Protein AF-A0A6B0WR66-F1 (afdb_monomer_lite)

Sequence (239 aa):
MNQKTPGEDLITCVQLTPYRDAKTDSLYIQSNTIIPVPGAEDLIIQIRTTEKEDGVSSSGVTRRSTARNYRNDDVTSFLKKVRDLALNGLPDEIKPERKSRWANRLSENLRYYHLWNSEQPWGNWSLFYEVEMKVADPSKGTASCSYAHVAIRYSFDRQGKIGGLSVDESNSLKSFLDNLDIHEDQKPYHRDTWGRVMVDFDGSILDDDFAKSLADTLRCFIEVATPAIIDFLDERNEV

pLDDT: mean 73.61, std 21.69, range [27.36, 98.19]

Structure (mmCIF, N/CA/C/O backbone):
data_AF-A0A6B0WR66-F1
#
_entry.id   AF-A0A6B0WR66-F1
#
loop_
_atom_site.group_PDB
_atom_site.id
_at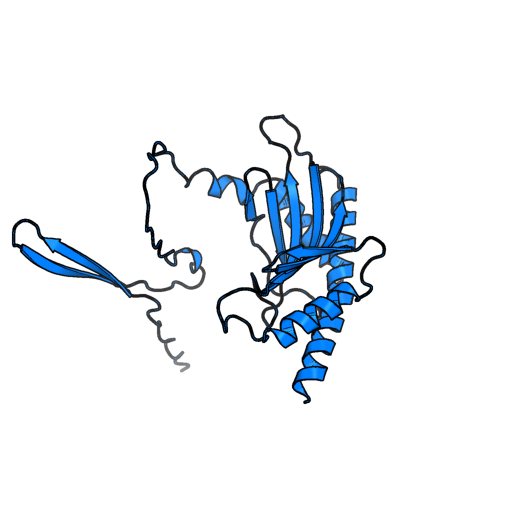om_site.type_symbol
_atom_site.label_atom_id
_atom_site.label_alt_id
_atom_site.label_comp_id
_atom_site.label_asym_id
_atom_site.label_entity_id
_atom_site.label_seq_id
_atom_site.pdbx_PDB_ins_code
_atom_site.Cartn_x
_atom_site.Cartn_y
_atom_site.Cartn_z
_atom_site.occupancy
_atom_site.B_iso_or_equiv
_atom_site.auth_seq_id
_atom_site.auth_comp_id
_atom_site.auth_asym_id
_atom_site.auth_atom_id
_atom_site.pdbx_PDB_model_num
ATOM 1 N N . MET A 1 1 ? -41.003 22.186 -13.677 1.00 31.77 1 MET A N 1
ATOM 2 C CA . MET A 1 1 ? -40.272 23.096 -12.773 1.00 31.77 1 MET A CA 1
ATOM 3 C C . MET A 1 1 ? -39.471 22.235 -11.812 1.00 31.77 1 MET A C 1
ATOM 5 O O . MET A 1 1 ? -40.067 21.689 -10.904 1.00 31.77 1 MET A O 1
ATOM 9 N N . ASN A 1 2 ? -38.169 22.065 -12.041 1.00 34.84 2 ASN A N 1
ATOM 10 C CA . ASN A 1 2 ? -37.254 21.507 -11.041 1.00 34.84 2 ASN A CA 1
ATOM 11 C C . ASN A 1 2 ? -36.222 22.593 -10.758 1.00 34.84 2 ASN A C 1
ATOM 13 O O . ASN A 1 2 ? -35.236 22.726 -11.481 1.00 34.84 2 ASN A O 1
ATOM 17 N N . GLN A 1 3 ? -36.509 23.429 -9.760 1.00 34.12 3 GLN A N 1
ATOM 18 C CA . GLN A 1 3 ? -35.496 24.297 -9.179 1.00 34.12 3 GLN A CA 1
ATOM 19 C C . GLN A 1 3 ? -34.498 23.380 -8.471 1.00 34.12 3 GLN A C 1
ATOM 21 O O . GLN A 1 3 ? -34.805 22.805 -7.432 1.00 34.12 3 GLN A O 1
ATOM 26 N N . LYS A 1 4 ? -33.322 23.189 -9.077 1.00 37.88 4 LYS A N 1
ATOM 27 C CA . LYS A 1 4 ? -32.154 22.708 -8.344 1.00 37.88 4 LYS A CA 1
ATOM 28 C C . LYS A 1 4 ? -31.826 23.786 -7.320 1.00 37.88 4 LYS A C 1
ATOM 30 O O . LYS A 1 4 ? -31.524 24.913 -7.710 1.00 37.88 4 LYS A O 1
ATOM 35 N N . THR A 1 5 ? -31.935 23.452 -6.043 1.00 38.72 5 THR A N 1
ATOM 36 C CA . THR A 1 5 ? -31.416 24.272 -4.951 1.00 38.72 5 THR A CA 1
ATOM 37 C C . THR A 1 5 ? -29.956 24.605 -5.277 1.00 38.72 5 THR A C 1
ATOM 39 O O . THR A 1 5 ? -29.203 23.676 -5.588 1.00 38.72 5 THR A O 1
ATOM 42 N N . PRO A 1 6 ? -29.544 25.885 -5.299 1.00 42.22 6 PRO A N 1
ATOM 43 C CA . PRO A 1 6 ? -28.140 26.227 -5.466 1.00 42.22 6 PRO A CA 1
ATOM 44 C C . PRO A 1 6 ? -27.401 25.621 -4.275 1.00 42.22 6 PRO A C 1
ATOM 46 O O . PRO A 1 6 ? -27.771 25.895 -3.134 1.00 42.22 6 PRO A O 1
ATOM 49 N N . GLY A 1 7 ? -26.427 24.748 -4.533 1.00 46.38 7 GLY A N 1
ATOM 50 C CA . GLY A 1 7 ? -25.518 24.309 -3.483 1.00 46.38 7 GLY A CA 1
ATOM 51 C C . GLY A 1 7 ? -24.862 25.553 -2.901 1.00 46.38 7 GLY A C 1
ATOM 52 O O . GLY A 1 7 ? -24.374 26.392 -3.654 1.00 46.38 7 GLY A O 1
ATOM 53 N N . GLU A 1 8 ? -24.939 25.720 -1.587 1.00 45.66 8 GLU A N 1
ATOM 54 C CA . GLU A 1 8 ? -24.224 26.786 -0.899 1.00 45.66 8 GLU A CA 1
ATOM 55 C C . GLU A 1 8 ? -22.729 26.606 -1.189 1.00 45.66 8 GLU A C 1
ATOM 57 O O . GLU A 1 8 ? -22.117 25.632 -0.748 1.00 45.66 8 GLU A O 1
ATOM 62 N N . ASP A 1 9 ? -22.145 27.515 -1.975 1.00 48.75 9 ASP A N 1
ATOM 63 C CA . ASP A 1 9 ? -20.702 27.578 -2.195 1.00 48.75 9 ASP A CA 1
ATOM 64 C C . ASP A 1 9 ? -20.039 27.973 -0.865 1.00 48.75 9 ASP A C 1
ATOM 66 O O . ASP A 1 9 ? -19.849 29.149 -0.546 1.00 48.75 9 ASP A O 1
ATOM 70 N N . LEU A 1 10 ? -19.740 26.969 -0.041 1.00 48.59 10 LEU A N 1
ATOM 71 C CA . LEU A 1 10 ? -19.075 27.133 1.246 1.00 48.59 10 LEU A CA 1
ATOM 72 C C . LEU A 1 10 ? -17.655 27.671 1.023 1.00 48.59 10 LEU A C 1
ATOM 74 O O . LEU A 1 10 ? -16.746 26.962 0.579 1.00 48.59 10 LEU A O 1
ATOM 78 N N . ILE A 1 11 ? -17.448 28.942 1.375 1.00 51.47 11 ILE A N 1
ATOM 79 C CA . ILE A 1 11 ? -16.118 29.548 1.484 1.00 51.47 11 ILE A CA 1
ATOM 80 C C . ILE A 1 11 ? -15.320 28.723 2.498 1.00 51.47 11 ILE A C 1
ATOM 82 O O . ILE A 1 11 ? -15.583 28.770 3.696 1.00 51.47 11 ILE A O 1
ATOM 86 N N . THR A 1 12 ? -14.344 27.951 2.019 1.00 55.97 12 THR A N 1
ATOM 87 C CA . THR A 1 12 ? -13.621 26.992 2.871 1.00 55.97 12 THR A CA 1
ATOM 88 C C . THR A 1 12 ? -12.393 27.619 3.541 1.00 55.97 12 THR A C 1
ATOM 90 O O . THR A 1 12 ? -11.913 27.112 4.551 1.00 55.97 12 THR A O 1
ATOM 93 N N . CYS A 1 13 ? -11.867 28.741 3.028 1.00 54.41 13 CYS A N 1
ATOM 94 C CA . CYS A 1 13 ? -10.702 29.391 3.631 1.00 54.41 13 CYS A CA 1
ATOM 95 C C . CYS A 1 13 ? -10.635 30.898 3.336 1.00 54.41 13 CYS A C 1
ATOM 97 O O . CYS A 1 13 ? -10.771 31.332 2.189 1.00 54.41 13 CYS A O 1
ATOM 99 N N . VAL A 1 14 ? -10.354 31.685 4.380 1.00 58.59 14 VAL A N 1
ATOM 100 C CA . VAL A 1 14 ? -9.973 33.099 4.283 1.00 58.59 14 VAL A CA 1
ATOM 101 C C . VAL A 1 14 ? -8.545 33.229 4.801 1.00 58.59 14 VAL A C 1
ATOM 103 O O . VAL A 1 14 ? -8.285 33.011 5.984 1.00 58.59 14 VAL A O 1
ATOM 106 N N . GLN A 1 15 ? -7.609 33.591 3.925 1.00 60.69 15 GLN A N 1
ATOM 107 C CA . GLN A 1 15 ? -6.252 33.923 4.348 1.00 60.69 15 GLN A CA 1
ATOM 108 C C . GLN A 1 15 ? -6.222 35.394 4.766 1.00 60.69 15 GLN A C 1
ATOM 110 O O . GLN A 1 15 ? -6.408 36.285 3.935 1.00 60.69 15 GLN A O 1
ATOM 115 N N . LEU A 1 16 ? -5.959 35.642 6.049 1.00 69.69 16 LEU A N 1
ATOM 116 C CA . LEU A 1 16 ? -5.743 36.982 6.588 1.00 69.69 16 LEU A CA 1
ATOM 117 C C . LEU A 1 16 ? -4.245 37.227 6.719 1.00 69.69 16 LEU A C 1
ATOM 119 O O . LEU A 1 16 ? -3.553 36.508 7.435 1.00 69.69 16 LEU A O 1
ATOM 123 N N . THR A 1 17 ? -3.739 38.232 6.012 1.00 69.25 17 THR A N 1
ATOM 124 C CA . THR A 1 17 ? -2.330 38.626 6.098 1.00 69.25 17 THR A CA 1
ATOM 125 C C . THR A 1 17 ? -2.251 40.027 6.693 1.00 69.25 17 THR A C 1
ATOM 127 O O . THR A 1 17 ? -2.622 40.990 6.012 1.00 69.25 17 THR A O 1
ATOM 130 N N . PRO A 1 18 ? -1.817 40.166 7.958 1.00 71.38 18 PRO A N 1
ATOM 131 C CA . PRO A 1 18 ? -1.563 41.477 8.521 1.00 71.38 18 PRO A CA 1
ATOM 132 C C . PRO A 1 18 ? -0.303 42.054 7.878 1.00 71.38 18 PRO A C 1
ATOM 134 O O . PRO A 1 18 ? 0.713 41.368 7.748 1.00 71.38 18 PRO A O 1
ATOM 137 N N . TYR A 1 19 ? -0.350 43.323 7.497 1.00 74.44 19 TYR A N 1
ATOM 138 C CA . TYR A 1 19 ? 0.847 44.052 7.105 1.00 74.44 19 TYR A CA 1
ATOM 139 C C . TYR A 1 19 ? 0.795 45.477 7.645 1.00 74.44 19 TYR A C 1
ATOM 141 O O . TYR A 1 19 ? -0.266 46.091 7.763 1.00 74.44 19 TYR A O 1
ATOM 149 N N . ARG A 1 20 ? 1.966 45.996 8.009 1.00 79.25 20 ARG A N 1
ATOM 150 C CA . ARG A 1 20 ? 2.135 47.370 8.478 1.00 79.25 20 ARG A CA 1
ATOM 151 C C . ARG A 1 20 ? 2.684 48.198 7.330 1.00 79.25 20 ARG A C 1
ATOM 153 O O . ARG A 1 20 ? 3.720 47.848 6.767 1.00 79.25 20 ARG A O 1
ATOM 160 N N . ASP A 1 21 ? 1.999 49.279 6.982 1.00 81.12 21 ASP A N 1
ATOM 161 C CA . ASP A 1 21 ? 2.536 50.235 6.021 1.00 81.12 21 ASP A CA 1
ATOM 162 C C . ASP A 1 21 ? 3.616 51.071 6.712 1.00 81.12 21 ASP A C 1
ATOM 164 O O . ASP A 1 21 ? 3.335 51.878 7.598 1.00 81.12 21 ASP A O 1
ATOM 168 N N . ALA A 1 22 ? 4.868 50.870 6.302 1.00 74.00 22 ALA A N 1
ATOM 169 C CA . ALA A 1 22 ? 6.019 51.552 6.880 1.00 74.00 22 ALA A CA 1
ATOM 170 C C . ALA A 1 22 ? 6.013 53.077 6.652 1.00 74.00 22 ALA A C 1
ATOM 172 O O . ALA A 1 22 ? 6.754 53.784 7.329 1.00 74.00 22 ALA A O 1
ATOM 173 N N . LYS A 1 23 ? 5.213 53.602 5.710 1.00 79.00 23 LYS A N 1
ATOM 174 C CA . LYS A 1 23 ? 5.133 55.046 5.430 1.00 79.00 23 LYS A CA 1
ATOM 175 C C . LYS A 1 23 ? 4.068 55.757 6.255 1.00 79.00 23 LYS A C 1
ATOM 177 O O . LYS A 1 23 ? 4.258 56.922 6.591 1.00 79.00 23 LYS A O 1
ATOM 182 N N . THR A 1 24 ? 2.957 55.088 6.557 1.00 85.06 24 THR A N 1
ATOM 183 C CA . THR A 1 24 ? 1.825 55.687 7.292 1.00 85.06 24 THR A CA 1
ATOM 184 C C . THR A 1 24 ? 1.687 55.162 8.719 1.00 85.06 24 THR A C 1
ATOM 186 O O . THR A 1 24 ? 0.766 55.550 9.433 1.00 85.06 24 THR A O 1
ATOM 189 N N . ASP A 1 25 ? 2.563 54.240 9.115 1.00 79.56 25 ASP A N 1
ATOM 190 C CA . ASP A 1 25 ? 2.560 53.507 10.381 1.00 79.56 25 ASP A CA 1
ATOM 191 C C . ASP A 1 25 ? 1.244 52.788 10.725 1.00 79.56 25 ASP A C 1
ATOM 193 O O . ASP A 1 25 ? 0.984 52.412 11.867 1.00 79.56 25 ASP A O 1
ATOM 197 N N . SER A 1 26 ? 0.398 52.578 9.721 1.00 77.25 26 SER A N 1
ATOM 198 C CA . SER A 1 26 ? -0.934 52.006 9.886 1.00 77.25 26 SER A CA 1
ATOM 199 C C . SER A 1 26 ? -0.893 50.490 9.707 1.00 77.25 26 SER A C 1
ATOM 201 O O . SER A 1 26 ? -0.135 49.967 8.885 1.00 77.25 26 SER A O 1
ATOM 203 N N . LEU A 1 27 ? -1.720 49.777 10.473 1.00 69.69 27 LEU A N 1
ATOM 204 C CA . LEU A 1 27 ? -1.870 48.331 10.354 1.00 69.69 27 LEU A CA 1
ATOM 205 C C . LEU A 1 27 ? -3.062 48.011 9.451 1.00 69.69 27 LEU A C 1
ATOM 207 O O . LEU A 1 27 ? -4.176 48.466 9.709 1.00 69.69 27 LEU A O 1
ATOM 211 N N . TYR A 1 28 ? -2.833 47.202 8.425 1.00 73.88 28 TYR A N 1
ATOM 212 C CA . TYR A 1 28 ? -3.869 46.736 7.515 1.00 73.88 28 TYR A CA 1
ATOM 213 C C . TYR A 1 28 ? -3.988 45.217 7.585 1.00 73.88 28 TYR A C 1
ATOM 215 O O . TYR A 1 28 ? -3.025 44.504 7.876 1.00 73.88 28 TYR A O 1
ATOM 223 N N . ILE A 1 29 ? -5.182 44.719 7.278 1.00 67.94 29 ILE A N 1
ATOM 224 C CA . ILE A 1 29 ? -5.430 43.296 7.069 1.00 67.94 29 ILE A CA 1
ATOM 225 C C . ILE A 1 29 ? -5.857 43.133 5.619 1.00 67.94 29 ILE A C 1
ATOM 227 O O . ILE A 1 29 ? -6.924 43.600 5.223 1.00 67.94 29 ILE A O 1
ATOM 231 N N . GLN A 1 30 ? -5.029 42.454 4.830 1.00 68.75 30 GLN A N 1
ATOM 232 C CA . GLN A 1 30 ? -5.460 41.970 3.528 1.00 68.75 30 GLN A CA 1
ATOM 233 C C . GLN A 1 30 ? -6.186 40.638 3.724 1.00 68.75 30 GLN A C 1
ATOM 235 O O . GLN A 1 30 ? -5.636 39.715 4.332 1.00 68.75 30 GLN A O 1
ATOM 240 N N . SER A 1 31 ? -7.406 40.536 3.198 1.00 64.38 31 SER A N 1
ATOM 241 C CA . SER A 1 31 ? -8.151 39.279 3.136 1.00 64.38 31 SER A CA 1
ATOM 242 C C . SER A 1 31 ? -8.153 38.746 1.707 1.00 64.38 31 SER A C 1
ATOM 244 O O . SER A 1 31 ? -8.496 39.459 0.766 1.00 64.38 31 SER A O 1
ATOM 246 N N . ASN A 1 32 ? -7.757 37.485 1.543 1.00 61.69 32 ASN A N 1
ATOM 247 C CA . ASN A 1 32 ? -7.917 36.751 0.292 1.00 61.69 32 ASN A CA 1
ATOM 248 C C . ASN A 1 32 ? -8.949 35.641 0.519 1.00 61.69 32 ASN A C 1
ATOM 250 O O . ASN A 1 32 ? -8.794 34.826 1.431 1.00 61.69 32 ASN A O 1
ATOM 254 N N . THR A 1 33 ? -9.995 35.615 -0.309 1.00 59.59 33 THR A N 1
ATOM 255 C CA . THR A 1 33 ? -11.059 34.601 -0.249 1.00 59.59 33 THR A CA 1
ATOM 256 C C . THR A 1 33 ? -10.769 33.501 -1.260 1.00 59.59 33 THR A C 1
ATOM 258 O O . THR A 1 33 ? -10.508 33.796 -2.426 1.00 59.59 33 THR A O 1
ATOM 261 N N . ILE A 1 34 ? -10.817 32.240 -0.826 1.00 58.25 34 ILE A N 1
ATOM 262 C CA . ILE A 1 34 ? -10.571 31.085 -1.695 1.00 58.25 34 ILE A CA 1
ATOM 263 C C . ILE A 1 34 ? -11.878 30.341 -1.891 1.00 58.25 34 ILE A C 1
ATOM 265 O O . ILE A 1 34 ? -12.468 29.832 -0.938 1.00 58.25 34 ILE A O 1
ATOM 269 N N . ILE A 1 35 ? -12.305 30.278 -3.147 1.00 56.91 35 ILE A N 1
ATOM 270 C CA . ILE A 1 35 ? -13.503 29.558 -3.558 1.00 56.91 35 ILE A CA 1
ATOM 271 C C . ILE A 1 35 ? -13.052 28.187 -4.071 1.00 56.91 35 ILE A C 1
ATOM 273 O O . ILE A 1 35 ? -12.283 28.139 -5.039 1.00 56.91 35 ILE A O 1
ATOM 277 N N . PRO A 1 36 ? -13.463 27.077 -3.435 1.00 52.16 36 PRO A N 1
ATOM 278 C CA . PRO A 1 36 ? -13.141 25.752 -3.941 1.00 52.16 36 PRO A CA 1
ATOM 279 C C . PRO A 1 36 ? -13.879 25.522 -5.265 1.00 52.16 36 PRO A C 1
ATOM 281 O O . PRO A 1 36 ? -15.094 25.666 -5.345 1.00 52.16 36 PRO A O 1
ATOM 284 N N . VAL A 1 37 ? -13.146 25.159 -6.318 1.00 53.50 37 VAL A N 1
ATOM 285 C CA . VAL A 1 37 ? -13.741 24.696 -7.579 1.00 53.50 37 VAL A CA 1
ATOM 286 C C . VAL A 1 37 ? -13.738 23.165 -7.547 1.00 53.50 37 VAL A C 1
ATOM 288 O O . VAL A 1 37 ? -12.658 22.592 -7.365 1.00 53.50 37 VAL A O 1
ATOM 291 N N . PRO A 1 38 ? -14.889 22.485 -7.719 1.00 47.53 38 PRO A N 1
ATOM 292 C CA . PRO A 1 38 ? -14.947 21.024 -7.737 1.00 47.53 38 PRO A CA 1
ATOM 293 C C . PRO A 1 38 ? -13.943 20.440 -8.744 1.00 47.53 38 PRO A C 1
ATOM 295 O O . PRO A 1 38 ? -13.948 20.811 -9.919 1.00 47.53 38 PRO A O 1
ATOM 298 N N . GLY A 1 39 ? -13.044 19.562 -8.283 1.00 47.34 39 GLY A N 1
ATOM 299 C CA . GLY A 1 39 ? -11.950 19.009 -9.097 1.00 47.34 39 GLY A CA 1
ATOM 300 C C . GLY A 1 39 ? -10.632 19.807 -9.100 1.00 47.34 39 GLY A C 1
ATOM 301 O O . GLY A 1 39 ? -9.690 19.401 -9.783 1.00 47.34 39 GLY A O 1
ATOM 302 N N . ALA A 1 40 ? -10.529 20.903 -8.335 1.00 49.75 40 ALA A N 1
ATOM 303 C CA . ALA A 1 40 ? -9.315 21.718 -8.157 1.00 49.75 40 ALA A CA 1
ATOM 304 C C . ALA A 1 40 ? -8.856 21.831 -6.685 1.00 49.75 40 ALA A C 1
ATOM 306 O O . ALA A 1 40 ? -8.157 22.776 -6.313 1.00 49.75 40 ALA A O 1
ATOM 307 N N . GLU A 1 41 ? -9.224 20.852 -5.857 1.00 48.12 41 GLU A N 1
ATOM 308 C CA . GLU A 1 41 ? -8.914 20.759 -4.417 1.00 48.12 41 GLU A CA 1
ATOM 309 C C . GLU A 1 41 ? -7.398 20.845 -4.108 1.00 48.12 41 GLU A C 1
ATOM 311 O O . GLU A 1 41 ? -6.999 21.252 -3.020 1.00 48.12 41 GLU A O 1
ATOM 316 N N . ASP A 1 42 ? -6.542 20.576 -5.101 1.00 41.81 42 ASP A N 1
ATOM 317 C CA . ASP A 1 42 ? -5.073 20.636 -5.028 1.00 41.81 42 ASP A CA 1
ATOM 318 C C . ASP A 1 42 ? -4.471 22.063 -4.993 1.00 41.81 42 ASP A C 1
ATOM 320 O O . ASP A 1 42 ? -3.248 22.217 -4.921 1.00 41.81 42 ASP A O 1
ATOM 324 N N . LEU A 1 43 ? -5.281 23.125 -5.073 1.00 44.41 43 LEU A N 1
ATOM 325 C CA . LEU A 1 43 ? -4.810 24.512 -4.905 1.00 44.41 43 LEU A CA 1
ATOM 326 C C . LEU A 1 43 ? -4.856 24.991 -3.444 1.00 44.41 43 LEU A C 1
ATOM 328 O O . LEU A 1 43 ? -4.442 26.118 -3.158 1.00 44.41 43 LEU A O 1
ATOM 332 N N . ILE A 1 44 ? -5.344 24.155 -2.521 1.00 44.91 44 ILE A N 1
ATOM 333 C CA . ILE A 1 44 ? -5.533 24.529 -1.121 1.00 44.91 44 ILE A CA 1
ATOM 334 C C . ILE A 1 44 ? -4.175 24.612 -0.402 1.00 44.91 44 ILE A C 1
ATOM 336 O O . ILE A 1 44 ? -3.400 23.666 -0.287 1.00 44.91 44 ILE A O 1
ATOM 340 N N . ILE A 1 45 ? -3.917 25.836 0.038 1.00 40.12 45 ILE A N 1
ATOM 341 C CA . ILE A 1 45 ? -2.792 26.396 0.784 1.00 40.12 45 ILE A CA 1
ATOM 342 C C . ILE A 1 45 ? -2.142 25.430 1.789 1.00 40.12 45 ILE A C 1
ATOM 344 O O . ILE A 1 45 ? -2.735 25.057 2.796 1.00 40.12 45 ILE A O 1
ATOM 348 N N . GLN A 1 46 ? -0.846 25.157 1.598 1.00 40.19 46 GLN A N 1
ATOM 349 C CA . GLN A 1 46 ? 0.038 24.750 2.694 1.00 40.19 46 GLN A CA 1
ATOM 350 C C . GLN A 1 46 ? 0.428 25.988 3.508 1.00 40.19 46 GLN A C 1
ATOM 352 O O . GLN A 1 46 ? 1.254 26.793 3.069 1.00 40.19 46 GLN A O 1
ATOM 357 N N . ILE A 1 47 ? -0.133 26.129 4.709 1.00 35.88 47 ILE A N 1
ATOM 358 C CA . ILE A 1 47 ? 0.361 27.086 5.702 1.00 35.88 47 ILE A CA 1
ATOM 359 C C . ILE A 1 47 ? 1.725 26.568 6.177 1.00 35.88 47 ILE A C 1
ATOM 361 O O . ILE A 1 47 ? 1.812 25.614 6.943 1.00 35.88 47 ILE A O 1
ATOM 365 N N . ARG A 1 48 ? 2.816 27.163 5.683 1.00 35.62 48 ARG A N 1
ATOM 366 C CA . ARG A 1 48 ? 4.152 26.950 6.251 1.00 35.62 48 ARG A CA 1
ATOM 367 C C . ARG A 1 48 ? 4.290 27.807 7.504 1.00 35.62 48 ARG A C 1
ATOM 369 O O . ARG A 1 48 ? 4.543 29.003 7.401 1.00 35.62 48 ARG A O 1
ATOM 376 N N . THR A 1 49 ? 4.196 27.195 8.675 1.00 30.14 49 THR A N 1
ATOM 377 C CA . THR A 1 49 ? 4.783 27.746 9.900 1.00 30.14 49 THR A CA 1
ATOM 378 C C . THR A 1 49 ? 6.297 27.559 9.825 1.00 30.14 49 THR A C 1
ATOM 380 O O . THR A 1 49 ? 6.833 26.526 10.212 1.00 30.14 49 THR A O 1
ATOM 383 N N . THR A 1 50 ? 7.000 28.522 9.230 1.00 34.62 50 THR A N 1
ATOM 384 C CA . THR A 1 50 ? 8.461 28.614 9.344 1.00 34.62 50 THR A CA 1
ATOM 385 C C . THR A 1 50 ? 8.816 29.415 10.588 1.00 34.62 50 THR A C 1
ATOM 387 O O . THR A 1 50 ? 8.863 30.638 10.523 1.00 34.62 50 THR A O 1
ATOM 390 N N . GLU A 1 51 ? 9.137 28.726 11.678 1.00 32.22 51 GLU A N 1
ATOM 391 C CA . GLU A 1 51 ? 10.243 29.162 12.528 1.00 32.22 51 GLU A CA 1
ATOM 392 C C . GLU A 1 51 ? 11.513 28.574 11.898 1.00 32.22 51 GLU A C 1
ATOM 394 O O . GLU A 1 51 ? 11.694 27.359 11.824 1.00 32.22 51 GLU A O 1
ATOM 399 N N . LYS A 1 52 ? 12.325 29.443 11.292 1.00 34.25 52 LYS A N 1
ATOM 400 C CA . LYS A 1 52 ? 13.669 29.116 10.814 1.00 34.25 52 LYS A CA 1
ATOM 401 C C . LYS A 1 52 ? 14.653 29.659 11.843 1.00 34.25 52 LYS A C 1
ATOM 403 O O . LYS A 1 52 ? 14.722 30.874 11.995 1.00 34.25 52 LYS A O 1
ATOM 408 N N . GLU A 1 53 ? 15.435 28.780 12.454 1.00 31.66 53 GLU A N 1
ATOM 409 C CA . GLU A 1 53 ? 16.800 29.116 12.857 1.00 31.66 53 GLU A CA 1
ATOM 410 C C . GLU A 1 53 ? 17.765 28.825 11.698 1.00 31.66 53 GLU A C 1
ATOM 412 O O . GLU A 1 53 ? 17.460 28.087 10.755 1.00 31.66 53 GLU A O 1
ATOM 417 N N . ASP A 1 54 ? 18.889 29.526 11.739 1.00 31.78 54 ASP A N 1
ATOM 418 C CA . ASP A 1 54 ? 19.713 29.928 10.613 1.00 31.78 54 ASP A CA 1
ATOM 419 C C . ASP A 1 54 ? 20.382 28.801 9.818 1.00 31.78 54 ASP A C 1
ATOM 421 O O . ASP A 1 54 ? 20.945 27.845 10.345 1.00 31.78 54 ASP A O 1
ATOM 425 N N . GLY A 1 55 ? 20.398 28.980 8.496 1.00 27.36 55 GLY A N 1
ATOM 426 C CA . GLY A 1 55 ? 21.088 28.090 7.569 1.00 27.36 55 GLY A CA 1
ATOM 427 C C . GLY A 1 55 ? 20.892 28.516 6.117 1.00 27.36 55 GLY A C 1
ATOM 428 O O . GLY A 1 55 ? 20.001 28.027 5.428 1.00 27.36 55 GLY A O 1
ATOM 429 N N . VAL A 1 56 ? 21.693 29.498 5.697 1.00 27.70 56 VAL A N 1
ATOM 430 C CA . VAL A 1 56 ? 22.005 29.959 4.328 1.00 27.70 56 VAL A CA 1
ATOM 431 C C . VAL A 1 56 ? 21.215 29.277 3.192 1.00 27.70 56 VAL A C 1
ATOM 433 O O . VAL A 1 56 ? 21.536 28.183 2.734 1.00 27.70 56 VAL A O 1
ATOM 436 N N . SER A 1 57 ? 20.196 29.971 2.671 1.00 28.00 57 SER A N 1
ATOM 437 C CA . SER A 1 57 ? 19.494 29.582 1.441 1.00 28.00 57 SER A CA 1
ATOM 438 C C . SER A 1 57 ? 20.258 30.035 0.195 1.00 28.00 57 SER A C 1
ATOM 440 O O . SER A 1 57 ? 20.123 31.177 -0.236 1.00 28.00 57 SER A O 1
ATOM 442 N N . SER A 1 58 ? 20.972 29.111 -0.446 1.00 31.80 58 SER A N 1
ATOM 443 C CA . SER A 1 58 ? 21.307 29.180 -1.872 1.00 31.80 58 SER A CA 1
ATOM 444 C C . SER A 1 58 ? 20.541 28.087 -2.626 1.00 31.80 58 SER A C 1
ATOM 446 O O . SER A 1 58 ? 21.000 26.967 -2.809 1.00 31.80 58 SER A O 1
ATOM 448 N N . SER A 1 59 ? 19.305 28.375 -3.032 1.00 30.05 59 SER A N 1
ATOM 449 C CA . SER A 1 59 ? 18.627 27.628 -4.109 1.00 30.05 59 SER A CA 1
ATOM 450 C C . SER A 1 59 ? 17.315 28.305 -4.497 1.00 30.05 59 SER A C 1
ATOM 452 O O . SER A 1 59 ? 16.211 27.798 -4.299 1.00 30.05 59 SER A O 1
ATOM 454 N N . GLY A 1 60 ? 17.446 29.464 -5.140 1.00 30.77 60 GLY A N 1
ATOM 455 C CA . GLY A 1 60 ? 16.459 29.915 -6.113 1.00 30.77 60 GLY A CA 1
ATOM 456 C C . GLY A 1 60 ? 16.555 29.056 -7.375 1.00 30.77 60 GLY A C 1
ATOM 457 O O . GLY A 1 60 ? 17.079 29.510 -8.381 1.00 30.77 60 GLY A O 1
ATOM 458 N N . VAL A 1 61 ? 16.087 27.805 -7.313 1.00 28.23 61 VAL A N 1
ATOM 459 C CA . VAL A 1 61 ? 15.877 26.938 -8.485 1.00 28.23 61 VAL A CA 1
ATOM 460 C C . VAL A 1 61 ? 14.531 26.224 -8.316 1.00 28.23 61 VAL A C 1
ATOM 462 O O . VAL A 1 61 ? 14.384 25.258 -7.573 1.00 28.23 61 VAL A O 1
ATOM 465 N N . THR A 1 62 ? 13.504 26.793 -8.947 1.00 32.19 62 THR A N 1
ATOM 466 C CA . THR A 1 62 ? 12.411 26.086 -9.644 1.00 32.19 62 THR A CA 1
ATOM 467 C C . THR A 1 62 ? 12.022 24.670 -9.156 1.00 32.19 62 THR A C 1
ATOM 469 O O . THR A 1 62 ? 12.087 23.700 -9.903 1.00 32.19 62 THR A O 1
ATOM 472 N N . ARG A 1 63 ? 11.416 24.541 -7.963 1.00 37.06 63 ARG A N 1
ATOM 473 C CA . ARG A 1 63 ? 10.696 23.307 -7.540 1.00 37.06 63 ARG A CA 1
ATOM 474 C C . ARG A 1 63 ? 9.458 22.944 -8.393 1.00 37.06 63 ARG A C 1
ATOM 476 O O . ARG A 1 63 ? 8.860 21.896 -8.180 1.00 37.06 63 ARG A O 1
ATOM 483 N N . ARG A 1 64 ? 9.051 23.779 -9.362 1.00 33.94 64 ARG A N 1
ATOM 484 C CA . ARG A 1 64 ? 7.908 23.498 -10.260 1.00 33.94 64 ARG A CA 1
ATOM 485 C C . ARG A 1 64 ? 8.227 22.534 -11.409 1.00 33.94 64 ARG A C 1
ATOM 487 O O . ARG A 1 64 ? 7.292 21.919 -11.913 1.00 33.94 64 ARG A O 1
ATOM 494 N N . SER A 1 65 ? 9.484 22.392 -11.844 1.00 33.53 65 SER A N 1
ATOM 495 C CA . SER A 1 65 ? 9.806 21.525 -12.994 1.00 33.53 65 SER A CA 1
ATOM 496 C C . SER A 1 65 ? 9.935 20.052 -12.606 1.00 33.53 65 SER A C 1
ATOM 498 O O . SER A 1 65 ? 9.528 19.182 -13.368 1.00 33.53 65 SER A O 1
ATOM 500 N N . THR A 1 66 ? 10.411 19.754 -11.397 1.00 38.59 66 THR A N 1
ATOM 501 C CA . THR A 1 66 ? 10.617 18.369 -10.955 1.00 38.59 66 THR A CA 1
ATOM 502 C C . THR A 1 66 ? 9.297 17.663 -10.651 1.00 38.59 66 THR A C 1
ATOM 504 O O . THR A 1 66 ? 9.108 16.536 -11.087 1.00 38.59 66 THR A O 1
ATOM 507 N N . ALA A 1 67 ? 8.329 18.329 -10.012 1.00 40.91 67 ALA A N 1
ATOM 508 C CA . ALA A 1 67 ? 7.027 17.732 -9.681 1.00 40.91 67 ALA A CA 1
ATOM 509 C C . ALA A 1 67 ? 6.180 17.321 -10.907 1.00 40.91 67 ALA A C 1
ATOM 511 O O . ALA A 1 67 ? 5.324 16.445 -10.791 1.00 40.91 67 ALA A O 1
ATOM 512 N N . ARG A 1 68 ? 6.396 17.938 -12.082 1.00 45.12 68 ARG A N 1
ATOM 513 C CA . ARG A 1 68 ? 5.685 17.577 -13.324 1.00 45.12 68 ARG A CA 1
ATOM 514 C C . ARG A 1 68 ? 6.204 16.283 -13.944 1.00 45.12 68 ARG A C 1
ATOM 516 O O . ARG A 1 68 ? 5.395 15.512 -14.450 1.00 45.12 68 ARG A O 1
ATOM 523 N N . ASN A 1 69 ? 7.511 16.039 -13.872 1.00 55.81 69 ASN A N 1
ATOM 524 C CA . ASN A 1 69 ? 8.142 14.910 -14.560 1.00 55.81 69 ASN A CA 1
ATOM 525 C C . ASN A 1 69 ? 7.740 13.554 -13.961 1.00 55.81 69 ASN A C 1
ATOM 527 O O . ASN A 1 69 ? 7.643 12.575 -14.685 1.00 55.81 69 ASN A O 1
ATOM 531 N N . TYR A 1 70 ? 7.406 13.508 -12.670 1.00 60.72 70 TYR A N 1
ATOM 532 C CA . TYR A 1 70 ? 7.036 12.268 -11.978 1.00 60.72 70 TYR A CA 1
ATOM 533 C C . TYR A 1 70 ? 5.593 11.804 -12.207 1.00 60.72 70 TYR A C 1
ATOM 535 O O . TYR A 1 70 ? 5.247 10.697 -11.820 1.00 60.72 70 TYR A O 1
ATOM 543 N N . ARG A 1 71 ? 4.711 12.636 -12.780 1.00 63.69 71 ARG A N 1
ATOM 544 C CA . ARG A 1 71 ? 3.279 12.287 -12.913 1.00 63.69 71 ARG A CA 1
ATOM 545 C C . ARG A 1 71 ? 3.016 11.236 -13.993 1.00 63.69 71 ARG A C 1
ATOM 547 O O . ARG A 1 71 ? 2.023 10.516 -13.901 1.00 63.69 71 ARG A O 1
ATOM 554 N N . ASN A 1 72 ? 3.899 11.176 -14.987 1.00 68.56 72 ASN A N 1
ATOM 555 C CA . ASN A 1 72 ? 3.812 10.311 -16.162 1.00 68.56 72 ASN A CA 1
ATOM 556 C C . ASN A 1 72 ? 5.145 9.585 -16.416 1.00 68.56 72 ASN A C 1
ATOM 558 O O . ASN A 1 72 ? 5.476 9.314 -17.565 1.00 68.56 72 ASN A O 1
ATOM 562 N N . ASP A 1 73 ? 5.936 9.338 -15.368 1.00 80.25 73 ASP A N 1
ATOM 563 C CA . ASP A 1 73 ? 7.173 8.568 -15.501 1.00 80.25 73 ASP A CA 1
ATOM 564 C C . ASP A 1 73 ? 6.899 7.058 -15.546 1.00 80.25 73 ASP A C 1
ATOM 566 O O . ASP A 1 73 ? 5.805 6.583 -15.213 1.00 80.25 73 ASP A O 1
ATOM 570 N N . ASP A 1 74 ? 7.914 6.299 -15.956 1.00 85.69 74 ASP A N 1
ATOM 571 C CA . ASP A 1 74 ? 7.839 4.839 -16.062 1.00 85.69 74 ASP A CA 1
ATOM 572 C C . ASP A 1 74 ? 7.509 4.194 -14.713 1.00 85.69 74 ASP A C 1
ATOM 574 O O . ASP A 1 74 ? 6.734 3.248 -14.654 1.00 85.69 74 ASP A O 1
ATOM 578 N N . VAL A 1 75 ? 7.997 4.773 -13.611 1.00 87.19 75 VAL A N 1
ATOM 579 C CA . VAL A 1 75 ? 7.703 4.327 -12.240 1.00 87.19 75 VAL A CA 1
ATOM 580 C C . VAL A 1 75 ? 6.210 4.430 -11.926 1.00 87.19 75 VAL A C 1
ATOM 582 O O . VAL A 1 75 ? 5.598 3.484 -11.433 1.00 87.19 75 VAL A O 1
ATOM 585 N N . THR A 1 76 ? 5.593 5.576 -12.220 1.00 88.62 76 THR A N 1
ATOM 586 C CA . THR A 1 76 ? 4.154 5.762 -12.019 1.00 88.62 76 THR A CA 1
ATOM 587 C C . THR A 1 76 ? 3.344 4.840 -12.920 1.00 88.62 76 THR A C 1
ATOM 589 O O . THR A 1 76 ? 2.324 4.308 -12.484 1.00 88.62 76 THR A O 1
ATOM 592 N N . SER A 1 77 ? 3.776 4.650 -14.166 1.00 90.25 77 SER A N 1
ATOM 593 C CA . SER A 1 77 ? 3.110 3.748 -15.110 1.00 90.25 77 SER A CA 1
ATOM 594 C C . SER A 1 77 ? 3.194 2.292 -14.643 1.00 90.25 77 SER A C 1
ATOM 596 O O . SER A 1 77 ? 2.182 1.593 -14.639 1.00 90.25 77 SER A O 1
ATOM 598 N N . PHE A 1 78 ? 4.355 1.873 -14.144 1.00 92.56 78 PHE A N 1
ATOM 599 C CA . PHE A 1 78 ? 4.579 0.562 -13.545 1.00 92.56 78 PHE A CA 1
ATOM 600 C C . PHE A 1 78 ? 3.689 0.334 -12.315 1.00 92.56 78 PHE A C 1
ATOM 602 O O . PHE A 1 78 ? 2.956 -0.647 -12.263 1.00 92.56 78 PHE A O 1
ATOM 609 N N . LEU A 1 79 ? 3.651 1.268 -11.358 1.00 94.06 79 LEU A N 1
ATOM 610 C CA . LEU A 1 79 ? 2.805 1.123 -10.163 1.00 94.06 79 LEU A CA 1
ATOM 611 C C . LEU A 1 79 ? 1.304 1.133 -10.487 1.00 94.06 79 LEU A C 1
ATOM 613 O O . LEU A 1 79 ? 0.524 0.446 -9.830 1.00 94.06 79 LEU A O 1
ATOM 617 N N . LYS A 1 80 ? 0.882 1.856 -11.533 1.00 94.88 80 LYS A N 1
ATOM 618 C CA . LYS A 1 80 ? -0.493 1.763 -12.052 1.00 94.88 80 LYS A CA 1
ATOM 619 C C . LYS A 1 80 ? -0.781 0.385 -12.648 1.00 94.88 80 LYS A C 1
ATOM 621 O O . LYS A 1 80 ? -1.857 -0.139 -12.387 1.00 94.88 80 LYS A O 1
ATOM 626 N N . LYS A 1 81 ? 0.169 -0.209 -13.382 1.00 95.88 81 LYS A N 1
ATOM 627 C CA . LYS A 1 81 ? 0.062 -1.587 -13.887 1.00 95.88 81 LYS A CA 1
ATOM 628 C C . LYS A 1 81 ? -0.066 -2.588 -12.737 1.00 95.88 81 LYS A C 1
ATOM 630 O O . LYS A 1 81 ? -0.994 -3.386 -12.761 1.00 95.88 81 LYS A O 1
ATOM 635 N N . VAL A 1 82 ? 0.792 -2.502 -11.717 1.00 97.56 82 VAL A N 1
ATOM 636 C CA . VAL A 1 82 ? 0.722 -3.348 -10.507 1.00 97.56 82 VAL A CA 1
ATOM 637 C C . VAL A 1 82 ? -0.650 -3.232 -9.841 1.00 97.56 82 VAL A C 1
ATOM 639 O O . VAL A 1 82 ? -1.301 -4.242 -9.594 1.00 97.56 82 VAL A O 1
ATOM 642 N N . ARG A 1 83 ? -1.135 -2.002 -9.626 1.00 96.69 83 ARG A N 1
ATOM 643 C CA . ARG A 1 83 ? -2.483 -1.747 -9.099 1.00 96.69 83 ARG A CA 1
ATOM 644 C C . ARG A 1 83 ? -3.558 -2.417 -9.954 1.00 96.69 83 ARG A C 1
ATOM 646 O O . ARG A 1 83 ? -4.428 -3.085 -9.414 1.00 96.69 83 ARG A O 1
ATOM 653 N N . ASP A 1 84 ? -3.549 -2.184 -11.263 1.00 97.50 84 ASP A N 1
ATOM 654 C CA . ASP A 1 84 ? -4.608 -2.679 -12.147 1.00 97.50 84 ASP A CA 1
ATOM 655 C C . ASP A 1 84 ? -4.630 -4.205 -12.199 1.00 97.50 84 ASP A C 1
ATOM 657 O O . ASP A 1 84 ? -5.709 -4.790 -12.205 1.00 97.50 84 ASP A O 1
ATOM 661 N N . LEU A 1 85 ? -3.459 -4.844 -12.157 1.00 98.00 85 LEU A N 1
ATOM 662 C CA . LEU A 1 85 ? -3.345 -6.291 -12.016 1.00 98.00 85 LEU A CA 1
ATOM 663 C C . LEU A 1 85 ? -3.913 -6.760 -10.672 1.00 98.00 85 LEU A C 1
ATOM 665 O O . LEU A 1 85 ? -4.791 -7.618 -10.673 1.00 98.00 85 LEU A O 1
ATOM 669 N N . ALA A 1 86 ? -3.488 -6.168 -9.551 1.00 97.81 86 ALA A N 1
ATOM 670 C CA . ALA A 1 86 ? -3.929 -6.568 -8.212 1.00 97.81 86 ALA A CA 1
ATOM 671 C C . ALA A 1 86 ? -5.452 -6.452 -8.046 1.00 97.81 86 ALA A C 1
ATOM 673 O O . ALA A 1 86 ? -6.100 -7.365 -7.545 1.00 97.81 86 ALA A O 1
ATOM 674 N N . LEU A 1 87 ? -6.029 -5.348 -8.532 1.00 97.12 87 LEU A N 1
ATOM 675 C CA . LEU A 1 87 ? -7.454 -5.040 -8.403 1.00 97.12 87 LEU A CA 1
ATOM 676 C C . LEU A 1 87 ? -8.355 -5.770 -9.407 1.00 97.12 87 LEU A C 1
ATOM 678 O O . LEU A 1 87 ? -9.584 -5.697 -9.293 1.00 97.12 87 LEU A O 1
ATOM 682 N N . ASN A 1 88 ? -7.778 -6.407 -10.425 1.00 96.12 88 ASN A N 1
ATOM 683 C CA . ASN A 1 88 ? -8.546 -7.166 -11.399 1.00 96.12 88 ASN A CA 1
ATOM 684 C C . ASN A 1 88 ? -9.061 -8.463 -10.763 1.00 96.12 88 ASN A C 1
ATOM 686 O O . ASN A 1 88 ? -8.275 -9.236 -10.223 1.00 96.12 88 ASN A O 1
ATOM 690 N N . GLY A 1 89 ? -10.370 -8.699 -10.856 1.00 90.75 89 GLY A N 1
ATOM 691 C CA . GLY A 1 89 ? -11.026 -9.889 -10.306 1.00 90.75 89 GLY A CA 1
ATOM 692 C C . GLY A 1 89 ? -11.375 -9.825 -8.816 1.00 90.75 89 GLY A C 1
ATOM 693 O O . GLY A 1 89 ? -12.059 -10.728 -8.349 1.00 90.75 89 GLY A O 1
ATOM 694 N N . LEU A 1 90 ? -10.971 -8.773 -8.090 1.00 94.56 90 LEU A N 1
ATOM 695 C CA . LEU A 1 90 ? -11.384 -8.581 -6.696 1.00 94.56 90 LEU A CA 1
ATOM 696 C C . LEU A 1 90 ? -12.888 -8.262 -6.590 1.00 94.56 90 LEU A C 1
ATOM 698 O O . LEU A 1 90 ? -13.360 -7.439 -7.386 1.00 94.56 90 LEU A O 1
ATOM 702 N N . PRO A 1 91 ? -13.609 -8.844 -5.608 1.00 94.38 91 PRO A N 1
ATOM 703 C CA . PRO A 1 91 ? -14.962 -8.429 -5.239 1.00 94.38 91 PRO A CA 1
ATOM 704 C C . PRO A 1 91 ? -15.019 -6.938 -4.893 1.00 94.38 91 PRO A C 1
ATOM 706 O O . PRO A 1 91 ? -14.065 -6.393 -4.330 1.00 94.38 91 PRO A O 1
ATOM 709 N N . ASP A 1 92 ? -16.128 -6.278 -5.226 1.00 92.19 92 ASP A N 1
ATOM 710 C CA . ASP A 1 92 ? -16.277 -4.833 -5.027 1.00 92.19 92 ASP A CA 1
ATOM 711 C C . ASP A 1 92 ? -16.302 -4.456 -3.535 1.00 92.19 92 ASP A C 1
ATOM 713 O O . ASP A 1 92 ? -15.867 -3.364 -3.181 1.00 92.19 92 ASP A O 1
ATOM 717 N N . GLU A 1 93 ? -16.726 -5.372 -2.661 1.00 90.94 93 GLU A N 1
ATOM 718 C CA . GLU A 1 93 ? -16.858 -5.169 -1.213 1.00 90.94 93 GLU A CA 1
ATOM 719 C C . GLU A 1 93 ? -15.513 -4.958 -0.507 1.00 90.94 93 GLU A C 1
ATOM 721 O O . GLU A 1 93 ? -15.440 -4.244 0.488 1.00 90.94 93 GLU A O 1
ATOM 726 N N . ILE A 1 94 ? -14.441 -5.569 -1.018 1.00 92.19 94 ILE A N 1
ATOM 727 C CA . ILE A 1 94 ? -13.098 -5.493 -0.417 1.00 92.19 94 ILE A CA 1
ATOM 728 C C . ILE A 1 94 ? -12.150 -4.591 -1.207 1.00 92.19 94 ILE A C 1
ATOM 730 O O . ILE A 1 94 ? -10.976 -4.439 -0.870 1.00 92.19 94 ILE A O 1
ATOM 734 N N . LYS A 1 95 ? -12.626 -4.019 -2.312 1.00 93.81 95 LYS A N 1
ATOM 735 C CA . LYS A 1 95 ? -11.789 -3.291 -3.255 1.00 93.81 95 LYS A CA 1
ATOM 736 C C . LYS A 1 95 ? -11.524 -1.868 -2.758 1.00 93.81 95 LYS A C 1
ATOM 738 O O . LYS A 1 95 ? -12.473 -1.107 -2.591 1.00 93.81 95 LYS A O 1
ATOM 743 N N . PRO A 1 96 ? -10.252 -1.435 -2.655 1.00 91.88 96 PRO A N 1
ATOM 744 C CA . PRO A 1 96 ? -9.931 -0.068 -2.270 1.00 91.88 96 PRO A CA 1
ATOM 745 C C . PRO A 1 96 ? -10.593 0.988 -3.162 1.00 91.88 96 PRO A C 1
ATOM 747 O O . PRO A 1 96 ? -10.340 1.062 -4.370 1.00 91.88 96 PRO A O 1
ATOM 750 N N . GLU A 1 97 ? -11.395 1.855 -2.548 1.00 90.19 97 GLU A N 1
ATOM 751 C CA . GLU A 1 97 ? -12.125 2.926 -3.238 1.00 90.19 97 GLU A CA 1
ATOM 752 C C . GLU A 1 97 ? -11.205 4.058 -3.709 1.00 90.19 97 GLU A C 1
ATOM 754 O O . GLU A 1 97 ? -11.444 4.717 -4.729 1.00 90.19 97 GLU A O 1
ATOM 759 N N . ARG A 1 98 ? -10.135 4.310 -2.950 1.00 89.38 98 ARG A N 1
ATOM 760 C CA . ARG A 1 98 ? -9.204 5.410 -3.180 1.00 89.38 98 ARG A CA 1
ATOM 761 C C . ARG A 1 98 ? -7.821 4.884 -3.523 1.00 89.38 98 ARG A C 1
ATOM 763 O O . ARG A 1 98 ? -7.367 3.838 -3.066 1.00 89.38 98 ARG A O 1
ATOM 770 N N . LYS A 1 99 ? -7.134 5.643 -4.373 1.00 91.19 99 LYS A N 1
ATOM 771 C CA . LYS A 1 99 ? -5.816 5.296 -4.905 1.00 91.19 99 LYS A CA 1
ATOM 772 C C . LYS A 1 99 ? -4.991 6.534 -5.183 1.00 91.19 99 LYS A C 1
ATOM 774 O O . LYS A 1 99 ? -5.508 7.580 -5.577 1.00 91.19 99 LYS A O 1
ATOM 779 N N . SER A 1 100 ? -3.680 6.386 -5.055 1.00 86.75 100 SER A N 1
ATOM 780 C CA . SER A 1 100 ? -2.730 7.427 -5.431 1.00 86.75 100 SER A CA 1
ATOM 781 C C . SER A 1 100 ? -2.862 7.763 -6.919 1.00 86.75 100 SER A C 1
ATOM 783 O O . SER A 1 100 ? -3.047 6.894 -7.769 1.00 86.75 100 SER A O 1
ATOM 785 N N . ARG A 1 101 ? -2.761 9.036 -7.297 1.00 83.56 101 ARG A N 1
ATOM 786 C CA . ARG A 1 101 ? -2.844 9.421 -8.719 1.00 83.56 101 ARG A CA 1
ATOM 787 C C . ARG A 1 101 ? -1.525 9.200 -9.470 1.00 83.56 101 ARG A C 1
ATOM 789 O O . ARG A 1 101 ? -1.530 8.938 -10.677 1.00 83.56 101 ARG A O 1
ATOM 796 N N . TRP A 1 102 ? -0.412 9.289 -8.752 1.00 84.00 102 TRP A N 1
ATOM 797 C CA . TRP A 1 102 ? 0.955 9.079 -9.226 1.00 84.00 102 TRP A CA 1
ATOM 798 C C . TRP A 1 102 ? 1.797 8.422 -8.127 1.00 84.00 102 TRP A C 1
ATOM 800 O O . TRP A 1 102 ? 1.369 8.373 -6.974 1.00 84.00 102 TRP A O 1
ATOM 810 N N . ALA A 1 103 ? 2.993 7.943 -8.474 1.00 85.94 103 ALA A N 1
ATOM 811 C CA . ALA A 1 103 ? 3.948 7.450 -7.489 1.00 85.94 103 ALA A CA 1
ATOM 812 C C . ALA A 1 103 ? 4.550 8.635 -6.718 1.00 85.94 103 ALA A C 1
ATOM 814 O O . ALA A 1 103 ? 5.309 9.434 -7.280 1.00 85.94 103 ALA A O 1
ATOM 815 N N . ASN A 1 104 ? 4.185 8.785 -5.450 1.00 82.75 104 ASN A N 1
ATOM 816 C CA . ASN A 1 104 ? 4.659 9.859 -4.584 1.00 82.75 104 ASN A CA 1
ATOM 817 C C . ASN A 1 104 ? 6.141 9.680 -4.239 1.00 82.75 104 ASN A C 1
ATOM 819 O O . ASN A 1 104 ? 6.713 8.614 -4.447 1.00 82.75 104 ASN A O 1
ATOM 823 N N . ARG A 1 105 ? 6.782 10.741 -3.739 1.00 80.81 105 ARG A N 1
ATOM 824 C CA . ARG A 1 105 ? 8.218 10.771 -3.436 1.00 80.81 105 ARG A CA 1
ATOM 825 C C . ARG A 1 105 ? 8.433 10.973 -1.938 1.00 80.81 105 ARG A C 1
ATOM 827 O O . ARG A 1 105 ? 7.995 11.986 -1.401 1.00 80.81 105 ARG A O 1
ATOM 834 N N . LEU A 1 106 ? 9.126 10.035 -1.293 1.00 74.94 106 LEU A N 1
ATOM 835 C CA . LEU A 1 106 ? 9.581 10.157 0.102 1.00 74.94 106 LEU A CA 1
ATOM 836 C C . LEU A 1 106 ? 10.986 10.759 0.174 1.00 74.94 106 LEU A C 1
ATOM 838 O O . LEU A 1 106 ? 11.256 11.627 0.997 1.00 74.94 106 LEU A O 1
ATOM 842 N N . SER A 1 107 ? 11.883 10.326 -0.711 1.00 76.75 107 SER A N 1
ATOM 843 C CA . SER A 1 107 ? 13.254 10.838 -0.817 1.00 76.75 107 SER A CA 1
ATOM 844 C C . SER A 1 107 ? 13.712 10.821 -2.275 1.00 76.75 107 SER A C 1
ATOM 846 O O . SER A 1 107 ? 12.900 10.637 -3.174 1.00 76.75 107 SER A O 1
ATOM 848 N N . GLU A 1 108 ? 14.984 11.092 -2.565 1.00 71.19 108 GLU A N 1
ATOM 849 C CA . GLU A 1 108 ? 15.471 11.204 -3.947 1.00 71.19 108 GLU A CA 1
ATOM 850 C C . GLU A 1 108 ? 15.189 9.994 -4.826 1.00 71.19 108 GLU A C 1
ATOM 852 O O . GLU A 1 108 ? 14.706 10.162 -5.942 1.00 71.19 108 GLU A O 1
ATOM 857 N N . ASN A 1 109 ? 15.344 8.808 -4.258 1.00 80.06 109 ASN A N 1
ATOM 858 C CA . ASN A 1 109 ? 15.237 7.555 -4.988 1.00 80.06 109 ASN A CA 1
ATOM 859 C C . ASN A 1 109 ? 14.096 6.676 -4.482 1.00 80.06 109 ASN A C 1
ATOM 861 O O . ASN A 1 109 ? 13.988 5.535 -4.898 1.00 80.06 109 ASN A O 1
ATOM 865 N N . LEU A 1 110 ? 13.259 7.173 -3.572 1.00 84.69 110 LEU A N 1
ATOM 866 C CA . LEU A 1 110 ? 12.261 6.359 -2.888 1.00 84.69 110 LEU A CA 1
ATOM 867 C C . LEU A 1 110 ? 10.855 6.849 -3.228 1.00 84.69 110 LEU A C 1
ATOM 869 O O . LEU A 1 110 ? 10.503 8.016 -2.995 1.00 84.69 110 LEU A O 1
ATOM 873 N N . ARG A 1 111 ? 10.084 5.952 -3.841 1.00 87.44 111 ARG A N 1
ATOM 874 C CA . ARG A 1 111 ? 8.770 6.206 -4.427 1.00 87.44 111 ARG A CA 1
ATOM 875 C C . ARG A 1 111 ? 7.744 5.264 -3.823 1.00 87.44 111 ARG A C 1
ATOM 877 O O . ARG A 1 111 ? 8.083 4.137 -3.500 1.00 87.44 111 ARG A O 1
ATOM 884 N N . TYR A 1 112 ? 6.507 5.720 -3.687 1.00 90.00 112 TYR A N 1
ATOM 885 C CA . TYR A 1 112 ? 5.438 4.904 -3.119 1.00 90.00 112 TYR A CA 1
ATOM 886 C C . TYR A 1 112 ? 4.095 5.151 -3.799 1.00 90.00 112 TYR A C 1
ATOM 888 O O . TYR A 1 112 ? 3.854 6.222 -4.367 1.00 90.00 112 TYR A O 1
ATOM 896 N N . TYR A 1 113 ? 3.208 4.165 -3.721 1.00 92.12 113 TYR A N 1
ATOM 897 C CA . TYR A 1 113 ? 1.859 4.220 -4.268 1.00 92.12 113 TYR A CA 1
ATOM 898 C C . TYR A 1 113 ? 0.877 3.552 -3.310 1.00 92.12 113 TYR A C 1
ATOM 900 O O . TYR A 1 113 ? 1.068 2.395 -2.952 1.00 92.12 113 TYR A O 1
ATOM 908 N N . HIS A 1 114 ? -0.155 4.287 -2.893 1.00 92.44 114 HIS A N 1
ATOM 909 C CA . HIS A 1 114 ? -1.114 3.822 -1.886 1.00 92.44 114 HIS A CA 1
ATOM 910 C C . HIS A 1 114 ? -2.500 3.521 -2.451 1.00 92.44 114 HIS A C 1
ATOM 912 O O . HIS A 1 114 ? -2.951 4.208 -3.379 1.00 92.44 114 HIS A O 1
ATOM 918 N N . LEU A 1 115 ? -3.182 2.564 -1.821 1.00 93.19 115 LEU A N 1
ATOM 919 C CA . LEU A 1 115 ? -4.602 2.257 -1.973 1.00 93.19 115 LEU A CA 1
ATOM 920 C C . LEU A 1 115 ? -5.269 2.228 -0.587 1.00 93.19 115 LEU A C 1
ATOM 922 O O . LEU A 1 115 ? -4.667 1.736 0.363 1.00 93.19 115 LEU A O 1
ATOM 926 N N . TRP A 1 116 ? -6.484 2.760 -0.454 1.00 90.62 116 TRP A N 1
ATOM 927 C CA . TRP A 1 116 ? -7.200 2.804 0.829 1.00 90.62 116 TRP A CA 1
ATOM 928 C C . TRP A 1 116 ? -8.724 2.888 0.647 1.00 90.62 116 TRP A C 1
ATOM 930 O O . TRP A 1 116 ? -9.196 3.320 -0.407 1.00 90.62 116 TRP A O 1
ATOM 940 N N . ASN A 1 117 ? -9.484 2.500 1.674 1.00 85.44 117 ASN A N 1
ATOM 941 C CA . ASN A 1 117 ? -10.943 2.673 1.730 1.00 85.44 117 ASN A CA 1
ATOM 942 C C . ASN A 1 117 ? -11.314 4.064 2.278 1.00 85.44 117 ASN A C 1
ATOM 944 O O . ASN A 1 117 ? -10.475 4.732 2.887 1.00 85.44 117 ASN A O 1
ATOM 948 N N . SER A 1 118 ? -12.536 4.551 2.030 1.00 79.69 118 SER A N 1
ATOM 949 C CA . SER A 1 118 ? -12.955 5.866 2.549 1.00 79.69 118 SER A CA 1
ATOM 950 C C . SER A 1 118 ? -13.397 5.842 4.012 1.00 79.69 118 SER A C 1
ATOM 952 O O . SER A 1 118 ? -13.383 6.896 4.652 1.00 79.69 118 SER A O 1
ATOM 954 N N . GLU A 1 119 ? -13.818 4.686 4.521 1.00 76.75 119 GLU A N 1
ATOM 955 C CA . GLU A 1 119 ? -14.340 4.539 5.880 1.00 76.75 119 GLU A CA 1
ATOM 956 C C . GLU A 1 119 ? -13.221 4.442 6.916 1.00 76.75 119 GLU A C 1
ATOM 958 O O . GLU A 1 119 ? -12.179 3.850 6.666 1.00 76.75 119 GLU A O 1
ATOM 963 N N . GLN A 1 120 ? -13.420 5.016 8.103 1.00 68.88 120 GLN A N 1
ATOM 964 C CA . GLN A 1 120 ? -12.416 4.930 9.167 1.00 68.88 120 GLN A CA 1
ATOM 965 C C . GLN A 1 120 ? -12.221 3.476 9.629 1.00 68.88 120 GLN A C 1
ATOM 967 O O . GLN A 1 120 ? -13.184 2.717 9.625 1.00 68.88 120 GLN A O 1
ATOM 972 N N . PRO A 1 121 ? -11.004 3.075 10.040 1.00 69.38 121 PRO A N 1
ATOM 973 C CA . PRO A 1 121 ? -9.782 3.871 10.192 1.00 69.38 121 PRO A CA 1
ATOM 974 C C . PRO A 1 121 ? -8.980 4.021 8.890 1.00 69.38 121 PRO A C 1
ATOM 976 O O . PRO A 1 121 ? -7.846 4.511 8.909 1.00 69.38 121 PRO A O 1
ATOM 979 N N . TRP A 1 122 ? -9.530 3.582 7.753 1.00 72.25 122 TRP A N 1
ATOM 980 C CA . TRP A 1 122 ? -8.880 3.736 6.462 1.00 72.25 122 TRP A CA 1
ATOM 981 C C . TRP A 1 122 ? -8.763 5.215 6.112 1.00 72.25 122 TRP A C 1
ATOM 983 O O . TRP A 1 122 ? -9.693 6.018 6.196 1.00 72.25 122 TRP A O 1
ATOM 993 N N . GLY A 1 123 ? -7.553 5.607 5.745 1.00 64.12 123 GLY A N 1
ATOM 994 C CA . GLY A 1 123 ? -7.234 7.003 5.523 1.00 64.12 123 GLY A CA 1
ATOM 995 C C . GLY A 1 123 ? -5.844 7.135 4.946 1.00 64.12 123 GLY A C 1
ATOM 996 O O . GLY A 1 123 ? -4.969 6.327 5.244 1.00 64.12 123 GLY A O 1
ATOM 997 N N . ASN A 1 124 ? -5.627 8.193 4.160 1.00 54.62 124 ASN A N 1
ATOM 998 C CA . ASN A 1 124 ? -4.398 8.452 3.394 1.00 54.62 124 ASN A CA 1
ATOM 999 C C . ASN A 1 124 ? -3.104 8.477 4.247 1.00 54.62 124 ASN A C 1
ATOM 1001 O O . ASN A 1 124 ? -2.012 8.557 3.697 1.00 54.62 124 ASN A O 1
ATOM 1005 N N . TRP A 1 125 ? -3.215 8.407 5.577 1.00 61.31 125 TRP A N 1
ATOM 1006 C CA . TRP A 1 125 ? -2.096 8.385 6.517 1.00 61.31 125 TRP A CA 1
ATOM 1007 C C . TRP A 1 125 ? -2.318 7.500 7.750 1.00 61.31 125 TRP A C 1
ATOM 1009 O O . TRP A 1 125 ? -1.429 7.451 8.593 1.00 61.31 125 TRP A O 1
ATOM 1019 N N . SER A 1 126 ? -3.462 6.815 7.858 1.00 75.75 126 SER A N 1
ATOM 1020 C CA . SER A 1 126 ? -3.859 6.081 9.070 1.00 75.75 126 SER A CA 1
ATOM 1021 C C . SER A 1 126 ? -3.780 4.576 8.865 1.00 75.75 126 SER A C 1
ATOM 1023 O O . SER A 1 126 ? -3.080 3.911 9.618 1.00 75.75 126 SER A O 1
ATOM 1025 N N . LEU A 1 127 ? -4.427 4.062 7.817 1.00 84.62 127 LEU A N 1
ATOM 1026 C CA . LEU A 1 127 ? -4.382 2.663 7.405 1.00 84.62 127 LEU A CA 1
ATOM 1027 C C . LEU A 1 127 ? -4.549 2.588 5.884 1.00 84.62 127 LEU A C 1
ATOM 1029 O O . LEU A 1 127 ? -5.526 3.112 5.338 1.00 84.62 127 LEU A O 1
ATOM 1033 N N . PHE A 1 128 ? -3.577 1.986 5.200 1.00 90.06 128 PHE A N 1
ATOM 1034 C CA . PHE A 1 128 ? -3.560 1.873 3.743 1.00 90.06 128 PHE A CA 1
ATOM 1035 C C . PHE A 1 128 ? -2.639 0.748 3.264 1.00 90.06 128 PHE A C 1
ATOM 1037 O O . PHE A 1 128 ? -1.686 0.359 3.938 1.00 90.06 128 PHE A O 1
ATOM 1044 N N . TYR A 1 129 ? -2.899 0.274 2.052 1.00 95.31 129 TYR A N 1
ATOM 1045 C CA . TYR A 1 129 ? -1.994 -0.592 1.309 1.00 95.31 129 TYR A CA 1
ATOM 1046 C C . TYR A 1 129 ? -0.944 0.257 0.596 1.00 95.31 129 TYR A C 1
ATOM 1048 O O . TYR A 1 129 ? -1.296 1.261 -0.029 1.00 95.31 129 TYR A O 1
ATOM 1056 N N . GLU A 1 130 ? 0.327 -0.132 0.653 1.00 94.25 130 GLU A N 1
ATOM 1057 C CA . GLU A 1 130 ? 1.427 0.551 -0.029 1.00 94.25 130 GLU A CA 1
ATOM 1058 C C . GLU A 1 130 ? 2.255 -0.400 -0.893 1.00 94.25 130 GLU A C 1
ATOM 1060 O O . GLU A 1 130 ? 2.543 -1.531 -0.511 1.00 94.25 130 GLU A O 1
ATOM 1065 N N . VAL A 1 131 ? 2.676 0.101 -2.056 1.00 96.25 131 VAL A N 1
ATOM 1066 C CA . VAL A 1 131 ? 3.842 -0.412 -2.778 1.00 96.25 131 VAL A CA 1
ATOM 1067 C C . VAL A 1 131 ? 4.909 0.673 -2.731 1.00 96.25 131 VAL A C 1
ATOM 1069 O O . VAL A 1 131 ? 4.729 1.740 -3.326 1.00 96.25 131 VAL A O 1
ATOM 1072 N N . GLU A 1 132 ? 6.001 0.426 -2.014 1.00 93.12 132 GLU A N 1
ATOM 1073 C CA . GLU A 1 132 ? 7.168 1.310 -1.943 1.00 93.12 132 GLU A CA 1
ATOM 1074 C C . GLU A 1 132 ? 8.303 0.709 -2.770 1.00 93.12 132 GLU A C 1
ATOM 1076 O O . GLU A 1 132 ? 8.492 -0.502 -2.813 1.00 93.12 132 GLU A O 1
ATOM 1081 N N . MET A 1 133 ? 9.093 1.555 -3.417 1.00 91.25 133 MET A N 1
ATOM 1082 C CA . MET A 1 133 ? 10.254 1.129 -4.179 1.00 91.25 133 MET A CA 1
ATOM 1083 C C . MET A 1 133 ? 11.379 2.141 -4.119 1.00 91.25 133 MET A C 1
ATOM 1085 O O . MET A 1 133 ? 11.174 3.356 -4.217 1.00 91.25 133 MET A O 1
ATOM 1089 N N . LYS A 1 134 ? 12.599 1.617 -4.037 1.00 89.06 134 LYS A N 1
ATOM 1090 C CA . LYS A 1 134 ? 13.814 2.379 -4.271 1.00 89.06 134 LYS A CA 1
ATOM 1091 C C . LYS A 1 134 ? 14.221 2.232 -5.731 1.00 89.06 134 LYS A C 1
ATOM 1093 O O . LYS A 1 134 ? 14.689 1.179 -6.153 1.00 89.06 134 LYS A O 1
ATOM 1098 N N . VAL A 1 135 ? 14.042 3.288 -6.507 1.00 80.50 135 VAL A N 1
ATOM 1099 C CA . VAL A 1 135 ? 14.396 3.342 -7.926 1.00 80.50 135 VAL A CA 1
ATOM 1100 C C . VAL A 1 135 ? 15.858 3.766 -8.047 1.00 80.50 135 VAL A C 1
ATOM 1102 O O . VAL A 1 135 ? 16.285 4.717 -7.393 1.00 80.50 135 VAL A O 1
ATOM 1105 N N . ALA A 1 136 ? 16.642 3.054 -8.852 1.00 71.62 136 ALA A N 1
ATOM 1106 C CA . ALA A 1 136 ? 18.006 3.458 -9.159 1.00 71.62 136 ALA A CA 1
ATOM 1107 C C . ALA A 1 136 ? 18.011 4.818 -9.875 1.00 71.62 136 ALA A C 1
ATOM 1109 O O . ALA A 1 136 ? 17.081 5.151 -10.610 1.00 71.62 136 ALA A O 1
ATOM 1110 N N . ASP A 1 137 ? 19.060 5.609 -9.645 1.00 61.53 137 ASP A N 1
ATOM 1111 C CA . ASP A 1 137 ? 19.202 6.938 -10.238 1.00 61.53 137 ASP A CA 1
ATOM 1112 C C . ASP A 1 137 ? 19.076 6.864 -11.777 1.00 61.53 137 ASP A C 1
ATOM 1114 O O . ASP A 1 137 ? 19.924 6.237 -12.427 1.00 61.53 137 ASP A O 1
ATOM 1118 N N . PRO A 1 138 ? 18.061 7.516 -12.379 1.00 50.62 138 PRO A N 1
ATOM 1119 C CA . PRO A 1 138 ? 17.835 7.488 -13.822 1.00 50.62 138 PRO A CA 1
ATOM 1120 C C . PRO A 1 138 ? 19.022 8.021 -14.635 1.00 50.62 138 PRO A C 1
ATOM 1122 O O . PRO A 1 138 ? 19.189 7.643 -15.795 1.00 50.62 138 PRO A O 1
ATOM 1125 N N . SER A 1 139 ? 19.879 8.864 -14.041 1.00 49.97 139 SER A N 1
ATOM 1126 C CA . SER A 1 139 ? 21.093 9.377 -14.693 1.00 49.97 139 SER A CA 1
ATOM 1127 C C . SER A 1 139 ? 22.135 8.290 -14.992 1.00 49.97 139 SER A C 1
ATOM 1129 O O . SER A 1 139 ? 23.052 8.521 -15.780 1.00 49.97 139 SER A O 1
ATOM 1131 N N . LYS A 1 140 ? 21.978 7.089 -14.415 1.00 48.84 140 LYS A N 1
ATOM 1132 C CA . LYS A 1 140 ? 22.851 5.923 -14.624 1.00 48.84 140 LYS A CA 1
ATOM 1133 C C . LYS A 1 140 ? 22.308 4.911 -15.642 1.00 48.84 140 LYS A C 1
ATOM 1135 O O . LYS A 1 140 ? 22.864 3.826 -15.781 1.00 48.84 140 LYS A O 1
ATOM 1140 N N . GLY A 1 141 ? 21.260 5.267 -16.391 1.00 41.50 141 GLY A N 1
ATOM 1141 C CA . GLY A 1 141 ? 20.885 4.569 -17.627 1.00 41.50 141 GLY A CA 1
ATOM 1142 C C . GLY A 1 141 ? 20.157 3.232 -17.462 1.00 41.50 141 GLY A C 1
ATOM 1143 O O . GLY A 1 141 ? 19.993 2.521 -18.447 1.00 41.50 141 GLY A O 1
ATOM 1144 N N . THR A 1 142 ? 19.693 2.877 -16.262 1.00 49.91 142 THR A N 1
ATOM 1145 C CA . THR A 1 142 ? 18.839 1.696 -16.058 1.00 49.91 142 THR A CA 1
ATOM 1146 C C . THR A 1 142 ? 17.733 1.994 -15.053 1.00 49.91 142 THR A C 1
ATOM 1148 O O . THR A 1 142 ? 17.997 2.378 -13.917 1.00 49.91 142 THR A O 1
ATOM 1151 N N . ALA A 1 143 ? 16.482 1.778 -15.470 1.00 56.25 143 ALA A N 1
ATOM 1152 C CA . ALA A 1 143 ? 15.290 1.799 -14.625 1.00 56.25 143 ALA A CA 1
ATOM 1153 C C . ALA A 1 143 ? 15.228 0.540 -13.736 1.00 56.25 143 ALA A C 1
ATOM 1155 O O . ALA A 1 143 ? 14.271 -0.226 -13.756 1.00 56.25 143 ALA A O 1
ATOM 1156 N N . SER A 1 144 ? 16.311 0.279 -13.010 1.00 61.75 144 SER A N 1
ATOM 1157 C CA . SER A 1 144 ? 16.404 -0.832 -12.072 1.00 61.75 144 SER A CA 1
ATOM 1158 C C . SER A 1 144 ? 15.804 -0.416 -10.730 1.00 61.75 144 SER A C 1
ATOM 1160 O O . SER A 1 144 ? 15.936 0.739 -10.314 1.00 61.75 144 SER A O 1
ATOM 1162 N N . CYS A 1 145 ? 15.132 -1.338 -10.048 1.00 68.44 145 CYS A N 1
ATOM 1163 C CA . CYS A 1 145 ? 14.704 -1.142 -8.673 1.00 68.44 145 CYS A CA 1
ATOM 1164 C C . CYS A 1 145 ? 15.736 -1.807 -7.756 1.00 68.44 145 CYS A C 1
ATOM 1166 O O . CYS A 1 145 ? 16.127 -2.946 -7.970 1.00 68.44 145 CYS A O 1
ATOM 1168 N N . SER A 1 146 ? 16.239 -1.079 -6.757 1.00 68.19 146 SER A N 1
ATOM 1169 C CA . SER A 1 146 ? 17.195 -1.646 -5.799 1.00 68.19 146 SER A CA 1
ATOM 1170 C C . SER A 1 146 ? 16.524 -2.505 -4.729 1.00 68.19 146 SER A C 1
ATOM 1172 O O . SER A 1 146 ? 17.191 -3.373 -4.193 1.00 68.19 146 SER A O 1
ATOM 1174 N N . TYR A 1 147 ? 15.273 -2.197 -4.378 1.00 83.44 147 TYR A N 1
ATOM 1175 C CA . TYR A 1 147 ? 14.372 -3.028 -3.574 1.00 83.44 147 TYR A CA 1
ATOM 1176 C C . TYR A 1 147 ? 12.957 -2.438 -3.682 1.00 83.44 147 TYR A C 1
ATOM 1178 O O . TYR A 1 147 ? 12.805 -1.211 -3.799 1.00 83.44 147 TYR A O 1
ATOM 1186 N N . ALA A 1 148 ? 11.933 -3.277 -3.593 1.00 91.62 148 ALA A N 1
ATOM 1187 C CA . ALA A 1 148 ? 10.541 -2.877 -3.430 1.00 91.62 148 ALA A CA 1
ATOM 1188 C C . ALA A 1 148 ? 9.905 -3.626 -2.259 1.00 91.62 148 ALA A C 1
ATOM 1190 O O . ALA A 1 148 ? 10.411 -4.657 -1.832 1.00 91.62 148 ALA A O 1
ATOM 1191 N N . HIS A 1 149 ? 8.788 -3.125 -1.752 1.00 94.31 149 HIS A N 1
ATOM 1192 C CA . HIS A 1 149 ? 7.929 -3.908 -0.879 1.00 94.31 149 HIS A CA 1
ATOM 1193 C C . HIS A 1 149 ? 6.464 -3.588 -1.076 1.00 94.31 149 HIS A C 1
ATOM 1195 O O . HIS A 1 149 ? 6.091 -2.466 -1.430 1.00 94.31 149 HIS A O 1
ATOM 1201 N N . VAL A 1 150 ? 5.655 -4.594 -0.775 1.00 97.56 150 VAL A N 1
ATOM 1202 C CA . VAL A 1 150 ? 4.208 -4.494 -0.618 1.00 97.56 150 VAL A CA 1
ATOM 1203 C C . VAL A 1 150 ? 3.907 -4.549 0.870 1.00 97.56 150 VAL A C 1
ATOM 1205 O O . VAL A 1 150 ? 4.487 -5.373 1.577 1.00 97.56 150 VAL A O 1
ATOM 1208 N N . ALA A 1 151 ? 3.038 -3.670 1.359 1.00 96.38 151 ALA A N 1
ATOM 1209 C CA . ALA A 1 151 ? 2.710 -3.627 2.774 1.00 96.38 151 ALA A CA 1
ATOM 1210 C C . ALA A 1 151 ? 1.276 -3.166 3.061 1.00 96.38 151 ALA A C 1
ATOM 1212 O O . ALA A 1 151 ? 0.687 -2.410 2.288 1.00 96.38 151 ALA A O 1
ATOM 1213 N N . ILE A 1 152 ? 0.751 -3.561 4.224 1.00 94.06 152 ILE A N 1
ATOM 1214 C CA . ILE A 1 152 ? -0.282 -2.798 4.935 1.00 94.06 152 ILE A CA 1
ATOM 1215 C C . ILE A 1 152 ? 0.449 -1.911 5.919 1.00 94.06 152 ILE A C 1
ATOM 1217 O O . ILE A 1 152 ? 1.171 -2.406 6.787 1.00 94.06 152 ILE A O 1
ATOM 1221 N N . ARG A 1 153 ? 0.249 -0.605 5.798 1.00 89.69 153 ARG A N 1
ATOM 1222 C CA . ARG A 1 153 ? 0.844 0.387 6.678 1.00 89.69 153 ARG A CA 1
ATOM 1223 C C . ARG A 1 153 ? -0.212 1.034 7.548 1.00 89.69 153 ARG A C 1
ATOM 1225 O O . ARG A 1 153 ? -1.288 1.392 7.075 1.00 89.69 153 ARG A O 1
ATOM 1232 N N . TYR A 1 154 ? 0.152 1.230 8.808 1.00 85.94 154 TYR A N 1
ATOM 1233 C CA . TYR A 1 154 ? -0.687 1.830 9.830 1.00 85.94 154 TYR A CA 1
ATOM 1234 C C . TYR A 1 154 ? 0.093 2.881 10.633 1.00 85.94 154 TYR A C 1
ATOM 1236 O O . TYR A 1 154 ? 1.289 2.723 10.881 1.00 85.94 154 TYR A O 1
ATOM 1244 N N . SER A 1 155 ? -0.553 3.975 11.033 1.00 77.06 155 SER A N 1
ATOM 1245 C CA . SER A 1 155 ? 0.066 5.083 11.780 1.00 77.06 155 SER A CA 1
ATOM 1246 C C . SER A 1 155 ? -0.652 5.342 13.099 1.00 77.06 155 SER A C 1
ATOM 1248 O O . SER A 1 155 ? -1.876 5.277 13.154 1.00 77.06 155 SER A O 1
ATOM 1250 N N . PHE A 1 156 ? 0.111 5.681 14.143 1.00 66.06 156 PHE A N 1
ATOM 1251 C CA . PHE A 1 156 ? -0.374 5.784 15.522 1.00 66.06 156 PHE A CA 1
ATOM 1252 C C . PHE A 1 156 ? 0.013 7.079 16.256 1.00 66.06 156 PHE A C 1
ATOM 1254 O O . PHE A 1 156 ? -0.308 7.207 17.436 1.00 66.06 156 PHE A O 1
ATOM 1261 N N . ASP A 1 157 ? 0.673 8.055 15.613 1.00 56.28 157 ASP A N 1
ATOM 1262 C CA . ASP A 1 157 ? 1.172 9.243 16.331 1.00 56.28 157 ASP A CA 1
ATOM 1263 C C . ASP A 1 157 ? 0.567 10.591 15.921 1.00 56.28 157 ASP A C 1
ATOM 1265 O O . ASP A 1 157 ? 0.588 11.014 14.765 1.00 56.28 157 ASP A O 1
ATOM 1269 N N . ARG A 1 158 ? 0.150 11.295 16.981 1.00 48.50 158 ARG A N 1
ATOM 1270 C CA . ARG A 1 158 ? 0.172 12.752 17.189 1.00 48.50 158 ARG A CA 1
ATOM 1271 C C . ARG A 1 158 ? -0.555 13.636 16.182 1.00 48.50 158 ARG A C 1
ATOM 1273 O O . ARG A 1 158 ? 0.006 14.567 15.618 1.00 48.50 158 ARG A O 1
ATOM 1280 N N . GLN A 1 159 ? -1.870 13.496 16.163 1.00 43.50 159 GLN A N 1
ATOM 1281 C CA . GLN A 1 159 ? -2.776 14.555 16.623 1.00 43.50 159 GLN A CA 1
ATOM 1282 C C . GLN A 1 159 ? -4.163 13.935 16.715 1.00 43.50 159 GLN A C 1
ATOM 1284 O O . GLN A 1 159 ? -4.672 13.382 15.743 1.00 43.50 159 GLN A O 1
ATOM 1289 N N . GLY A 1 160 ? -4.734 13.962 17.919 1.00 42.25 160 GLY A N 1
ATOM 1290 C CA . GLY A 1 160 ? -6.011 13.326 18.195 1.00 42.25 160 GLY A CA 1
ATOM 1291 C C . GLY A 1 160 ? -7.065 13.667 17.142 1.00 42.25 160 GLY A C 1
ATOM 1292 O O . GLY A 1 160 ? -7.161 14.803 16.682 1.00 42.25 160 GLY A O 1
ATOM 1293 N N . LYS A 1 161 ? -7.894 12.669 16.835 1.00 47.00 161 LYS A N 1
ATOM 1294 C CA . LYS A 1 161 ? -9.167 12.785 16.108 1.00 47.00 161 LYS A CA 1
ATOM 1295 C C . LYS A 1 161 ? -9.149 12.829 14.582 1.00 47.00 161 LYS A C 1
ATOM 1297 O O . LYS A 1 161 ? -10.238 12.870 14.019 1.00 47.00 161 LYS A O 1
ATOM 1302 N N . ILE A 1 162 ? -8.019 12.722 13.886 1.00 42.00 162 ILE A N 1
ATOM 1303 C CA . ILE A 1 162 ? -8.077 12.471 12.432 1.00 42.00 162 ILE A CA 1
ATOM 1304 C C . ILE A 1 162 ? -8.027 10.956 12.187 1.00 42.00 162 ILE A C 1
ATOM 1306 O O . ILE A 1 162 ? -7.048 10.433 11.667 1.00 42.00 162 ILE A O 1
ATOM 1310 N N . GLY A 1 163 ? -9.088 10.255 12.615 1.00 52.47 163 GLY A N 1
ATOM 1311 C CA . GLY A 1 163 ? -9.403 8.929 12.067 1.00 52.47 163 GLY A CA 1
ATOM 1312 C C . GLY A 1 163 ? -9.837 7.777 12.990 1.00 52.47 163 GLY A C 1
ATOM 1313 O O . GLY A 1 163 ? -9.774 6.629 12.578 1.00 52.47 163 GLY A O 1
ATOM 1314 N N . GLY A 1 164 ? -10.304 8.032 14.214 1.00 58.72 164 GLY A N 1
ATOM 1315 C CA . GLY A 1 164 ? -11.237 7.100 14.877 1.00 58.72 164 GLY A CA 1
A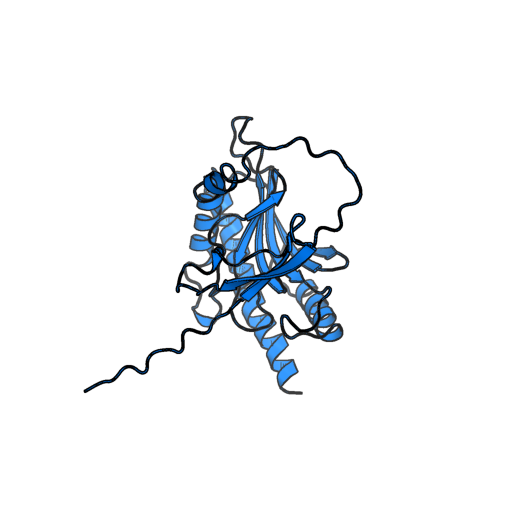TOM 1316 C C . GLY A 1 164 ? -10.703 6.087 15.902 1.00 58.72 164 GLY A C 1
ATOM 1317 O O . GLY A 1 164 ? -11.508 5.682 16.727 1.00 58.72 164 GLY A O 1
ATOM 1318 N N . LEU A 1 165 ? -9.409 5.735 15.946 1.00 69.19 165 LEU A N 1
ATOM 1319 C CA . LEU A 1 165 ? -8.880 4.799 16.963 1.00 69.19 165 LEU A CA 1
ATOM 1320 C C . LEU A 1 165 ? -8.126 5.510 18.103 1.00 69.19 165 LEU A C 1
ATOM 1322 O O . LEU A 1 165 ? -7.303 6.402 17.882 1.00 69.19 165 LEU A O 1
ATOM 1326 N N . SER A 1 166 ? -8.389 5.090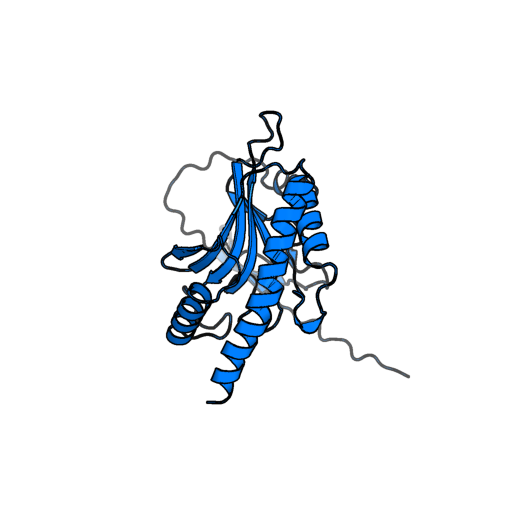 19.337 1.00 74.06 166 SER A N 1
ATOM 1327 C CA . SER A 1 166 ? -7.624 5.385 20.551 1.00 74.06 166 SER A CA 1
ATOM 1328 C C . SER A 1 166 ? -6.246 4.712 20.535 1.00 74.06 166 SER A C 1
ATOM 1330 O O . SER A 1 166 ? -5.924 3.901 19.663 1.00 74.06 166 SER A O 1
ATOM 1332 N N . VAL A 1 167 ? -5.405 5.042 21.519 1.00 75.31 167 VAL A N 1
ATOM 1333 C CA . VAL A 1 167 ? -4.068 4.438 21.671 1.00 75.31 167 VAL A CA 1
ATOM 1334 C C . VAL A 1 167 ? -4.162 2.929 21.925 1.00 75.31 167 VAL A C 1
ATOM 1336 O O . VAL A 1 167 ? -3.403 2.162 21.337 1.00 75.31 167 VAL A O 1
ATOM 1339 N N . ASP A 1 168 ? -5.112 2.485 22.748 1.00 79.25 168 ASP A N 1
ATOM 1340 C CA . ASP A 1 168 ? -5.285 1.061 23.059 1.00 79.25 168 ASP A CA 1
ATOM 1341 C C . ASP A 1 168 ? -5.834 0.285 21.857 1.00 79.25 168 ASP A C 1
ATOM 1343 O O . ASP A 1 168 ? -5.387 -0.828 21.571 1.00 79.25 168 ASP A O 1
ATOM 1347 N N . GLU A 1 169 ? -6.752 0.889 21.100 1.00 79.12 169 GLU A N 1
ATOM 1348 C CA . GLU A 1 169 ? -7.253 0.340 19.834 1.00 79.12 169 GLU A CA 1
ATOM 1349 C C . GLU A 1 169 ? -6.151 0.235 18.786 1.00 79.12 169 GLU A C 1
ATOM 1351 O O . GLU A 1 169 ? -6.006 -0.799 18.141 1.00 79.12 169 GLU A O 1
ATOM 1356 N N . SER A 1 170 ? -5.316 1.265 18.682 1.00 78.81 170 SER A N 1
ATOM 1357 C CA . SER A 1 170 ? -4.140 1.284 17.817 1.00 78.81 170 SER A CA 1
ATOM 1358 C C . SER A 1 170 ? -3.158 0.158 18.162 1.00 78.81 170 SER A C 1
ATOM 1360 O O . SER A 1 170 ? -2.727 -0.589 17.285 1.00 78.81 170 SER A O 1
ATOM 1362 N N . ASN A 1 171 ? -2.852 -0.027 19.450 1.00 81.69 171 ASN A N 1
ATOM 1363 C CA . ASN A 1 171 ? -1.988 -1.114 19.922 1.00 81.69 171 ASN A CA 1
ATOM 1364 C C . ASN A 1 171 ? -2.607 -2.504 19.698 1.00 81.69 171 ASN A C 1
ATOM 1366 O O . ASN A 1 171 ? -1.889 -3.464 19.402 1.00 81.69 171 ASN A O 1
ATOM 1370 N N . SER A 1 172 ? -3.931 -2.612 19.819 1.00 86.12 172 SER A N 1
ATOM 1371 C CA . SER A 1 172 ? -4.665 -3.849 19.541 1.00 86.12 172 SER A CA 1
ATOM 1372 C C . SER A 1 172 ? -4.615 -4.191 18.051 1.00 86.12 172 SER A C 1
ATOM 1374 O O . SER A 1 172 ? -4.247 -5.309 17.708 1.00 86.12 172 SER A O 1
ATOM 1376 N N . LEU A 1 173 ? -4.902 -3.222 17.172 1.00 85.38 173 LEU A N 1
ATOM 1377 C CA . LEU A 1 173 ? -4.847 -3.391 15.717 1.00 85.38 173 LEU A CA 1
ATOM 1378 C C . LEU A 1 173 ? -3.433 -3.743 15.254 1.00 85.38 173 LEU A C 1
ATOM 1380 O O . LEU A 1 173 ? -3.258 -4.629 14.425 1.00 85.38 173 LEU A O 1
ATOM 1384 N N . LYS A 1 174 ? -2.414 -3.091 15.824 1.00 86.94 174 LYS A N 1
ATOM 1385 C CA . LYS A 1 174 ? -1.009 -3.445 15.599 1.00 86.94 174 LYS A CA 1
ATOM 1386 C C . LYS A 1 174 ? -0.763 -4.926 15.886 1.00 86.94 174 LYS A C 1
ATOM 1388 O O . LYS A 1 174 ? -0.296 -5.651 15.019 1.00 86.94 174 LYS A O 1
ATOM 1393 N N . SER A 1 175 ? -1.100 -5.359 17.101 1.00 89.81 175 SER A N 1
ATOM 1394 C CA . SER A 1 175 ? -0.873 -6.738 17.544 1.00 89.81 175 SER A CA 1
ATOM 1395 C C . SER A 1 175 ? -1.666 -7.733 16.699 1.00 89.81 175 SER A C 1
ATOM 1397 O O . SER A 1 175 ? -1.166 -8.809 16.397 1.00 89.81 175 SER A O 1
ATOM 1399 N N . PHE A 1 176 ? -2.883 -7.373 16.296 1.00 92.19 176 PHE A N 1
ATOM 1400 C CA . PHE A 1 176 ? -3.700 -8.162 15.384 1.00 92.19 176 PHE A CA 1
ATOM 1401 C C . PHE A 1 176 ? -3.013 -8.340 14.025 1.00 92.19 176 PHE A C 1
ATOM 1403 O O . PHE A 1 176 ? -2.786 -9.470 13.608 1.00 92.19 176 PHE A O 1
ATOM 1410 N N . LEU A 1 177 ? -2.609 -7.243 13.376 1.00 92.00 177 LEU A N 1
ATOM 1411 C CA . LEU A 1 177 ? -1.968 -7.282 12.061 1.00 92.00 177 LEU A CA 1
ATOM 1412 C C . LEU A 1 177 ? -0.641 -8.044 12.079 1.00 92.00 177 LEU A C 1
ATOM 1414 O O . LEU A 1 177 ? -0.375 -8.811 11.162 1.00 92.00 177 LEU A O 1
ATOM 1418 N N . ASP A 1 178 ? 0.165 -7.884 13.128 1.00 91.75 178 ASP A N 1
ATOM 1419 C CA . ASP A 1 178 ? 1.448 -8.585 13.253 1.00 91.75 178 ASP A CA 1
ATOM 1420 C C . ASP A 1 178 ? 1.287 -10.115 13.334 1.00 91.75 178 ASP A C 1
ATOM 1422 O O . ASP A 1 178 ? 2.222 -10.843 12.999 1.00 91.75 178 ASP A O 1
ATOM 1426 N N . ASN A 1 179 ? 0.115 -10.598 13.766 1.00 93.62 179 ASN A N 1
ATOM 1427 C CA . ASN A 1 179 ? -0.210 -12.021 13.889 1.00 93.62 179 ASN A CA 1
ATOM 1428 C C . ASN A 1 179 ? -1.175 -12.531 12.805 1.00 93.62 179 ASN A C 1
ATOM 1430 O O . ASN A 1 179 ? -1.470 -13.726 12.780 1.00 93.62 179 ASN A O 1
ATOM 1434 N N . LEU A 1 180 ? -1.688 -11.658 11.934 1.00 95.00 180 LEU A N 1
ATOM 1435 C CA . LEU A 1 180 ? -2.594 -12.048 10.859 1.00 95.00 180 LEU A CA 1
ATOM 1436 C C . LEU A 1 180 ? -1.796 -12.748 9.756 1.00 95.00 180 LEU A C 1
ATOM 1438 O O . LEU A 1 180 ? -0.916 -12.131 9.165 1.00 95.00 180 LEU A O 1
ATOM 1442 N N . ASP A 1 181 ? -2.103 -14.011 9.470 1.00 95.50 181 ASP A N 1
ATOM 1443 C CA . ASP A 1 181 ? -1.429 -14.798 8.430 1.00 95.50 181 ASP A CA 1
ATOM 1444 C C . ASP A 1 181 ? -1.939 -14.403 7.034 1.00 95.50 181 ASP A C 1
ATOM 1446 O O . ASP A 1 181 ? -2.994 -14.856 6.590 1.00 95.50 181 ASP A O 1
ATOM 1450 N N . ILE A 1 182 ? -1.225 -13.486 6.375 1.00 95.31 182 ILE A N 1
ATOM 1451 C CA . ILE A 1 182 ? -1.555 -12.963 5.043 1.00 95.31 182 ILE A CA 1
ATOM 1452 C C . ILE A 1 182 ? -0.685 -13.648 3.990 1.00 95.31 182 ILE A C 1
ATOM 1454 O O . ILE A 1 182 ? -1.196 -14.114 2.980 1.00 95.31 182 ILE A O 1
ATOM 1458 N N . HIS A 1 183 ? 0.632 -13.684 4.197 1.00 95.81 183 HIS A N 1
ATOM 1459 C CA . HIS A 1 183 ? 1.601 -14.169 3.218 1.00 95.81 183 HIS A CA 1
ATOM 1460 C C . HIS A 1 183 ? 2.790 -14.845 3.908 1.00 95.81 183 HIS A C 1
ATOM 1462 O O . HIS A 1 183 ? 3.289 -14.338 4.909 1.00 95.81 183 HIS A O 1
ATOM 1468 N N . GLU A 1 184 ? 3.311 -15.932 3.329 1.00 93.88 184 GLU A N 1
ATOM 1469 C CA . GLU A 1 184 ? 4.377 -16.747 3.940 1.00 93.88 184 GLU A CA 1
ATOM 1470 C C . GLU A 1 184 ? 5.649 -15.948 4.282 1.00 93.88 184 GLU A C 1
ATOM 1472 O O . GLU A 1 184 ? 6.225 -16.111 5.355 1.00 93.88 184 GLU A O 1
ATOM 1477 N N . ASP A 1 185 ? 6.042 -15.027 3.399 1.00 95.19 185 ASP A N 1
ATOM 1478 C CA . ASP A 1 185 ? 7.223 -14.169 3.572 1.00 95.19 185 ASP A CA 1
ATOM 1479 C C . ASP A 1 185 ? 6.956 -12.849 4.316 1.00 95.19 185 ASP A C 1
ATOM 1481 O O . ASP A 1 185 ? 7.806 -11.948 4.324 1.00 95.19 185 ASP A O 1
ATOM 1485 N N . GLN A 1 186 ? 5.768 -12.669 4.901 1.00 95.38 186 GLN A N 1
ATOM 1486 C CA . GLN A 1 186 ? 5.451 -11.414 5.572 1.00 95.38 186 GLN A CA 1
ATOM 1487 C C . GLN A 1 186 ? 6.326 -11.196 6.808 1.00 95.38 186 GLN A C 1
ATOM 1489 O O . GLN A 1 186 ? 6.673 -12.118 7.548 1.00 95.38 186 GLN A O 1
ATOM 1494 N N . LYS A 1 187 ? 6.617 -9.930 7.099 1.00 95.50 187 LYS A N 1
ATOM 1495 C CA . LYS A 1 187 ? 7.273 -9.534 8.343 1.00 95.50 187 LYS A CA 1
ATOM 1496 C C . LYS A 1 187 ? 6.737 -8.215 8.886 1.00 95.50 187 LYS A C 1
ATOM 1498 O O . LYS A 1 187 ? 6.467 -7.297 8.104 1.00 95.50 187 LYS A O 1
ATOM 1503 N N . PRO A 1 188 ? 6.631 -8.081 10.215 1.00 95.25 188 PRO A N 1
ATOM 1504 C CA . PRO A 1 188 ? 6.307 -6.812 10.839 1.00 95.25 188 PRO A CA 1
ATOM 1505 C C . PRO A 1 188 ? 7.521 -5.870 10.833 1.00 95.25 188 PRO A C 1
ATOM 1507 O O . PRO A 1 188 ? 8.677 -6.279 10.968 1.00 95.25 188 PRO A O 1
ATOM 1510 N N . TYR A 1 189 ? 7.253 -4.575 10.704 1.00 91.88 189 TYR A N 1
ATOM 1511 C CA . TYR A 1 189 ? 8.219 -3.491 10.845 1.00 91.88 189 TYR A CA 1
ATOM 1512 C C . TYR A 1 189 ? 7.578 -2.333 11.608 1.00 91.88 189 TYR A C 1
ATOM 1514 O O . TYR A 1 189 ? 6.482 -1.887 11.269 1.00 91.88 189 TYR A O 1
ATOM 1522 N N . HIS A 1 190 ? 8.279 -1.787 12.603 1.00 88.19 190 HIS A N 1
ATOM 1523 C CA . HIS A 1 190 ? 7.743 -0.719 13.447 1.00 88.19 190 HIS A CA 1
ATOM 1524 C C . HIS A 1 190 ? 8.703 0.451 13.607 1.00 88.19 190 HIS A C 1
ATOM 1526 O O . HIS A 1 190 ? 9.925 0.297 13.648 1.00 88.19 190 HIS A O 1
ATOM 1532 N N . ARG A 1 191 ? 8.107 1.626 13.777 1.00 84.12 191 ARG A N 1
ATOM 1533 C CA . ARG A 1 191 ? 8.715 2.830 14.333 1.00 84.12 191 ARG A CA 1
ATOM 1534 C C . ARG A 1 191 ? 7.857 3.337 15.487 1.00 84.12 191 ARG A C 1
ATOM 1536 O O . ARG A 1 191 ? 6.753 2.850 15.706 1.00 84.12 191 ARG A O 1
ATOM 1543 N N . ASP A 1 192 ? 8.352 4.360 16.173 1.00 76.31 192 ASP A N 1
ATOM 1544 C CA . ASP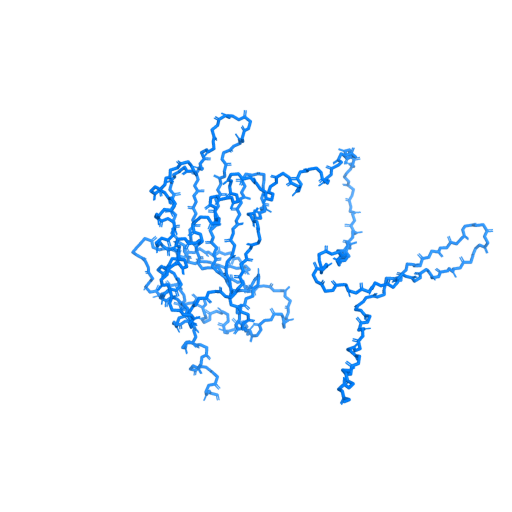 A 1 192 ? 7.666 4.986 17.309 1.00 76.31 192 ASP A CA 1
ATOM 1545 C C . ASP A 1 192 ? 6.245 5.455 16.966 1.00 76.31 192 ASP A C 1
ATOM 1547 O O . ASP A 1 192 ? 5.384 5.512 17.836 1.00 76.31 192 ASP A O 1
ATOM 1551 N N . THR A 1 193 ? 6.006 5.798 15.696 1.00 76.38 193 THR A N 1
ATOM 1552 C CA . THR A 1 193 ? 4.806 6.517 15.269 1.00 76.38 193 THR A CA 1
ATOM 1553 C C . THR A 1 193 ? 3.954 5.808 14.228 1.00 76.38 193 THR A C 1
ATOM 1555 O O . THR A 1 193 ? 2.865 6.274 13.908 1.00 76.38 193 THR A O 1
ATOM 1558 N N . TRP A 1 194 ? 4.435 4.695 13.682 1.00 83.38 194 TRP A N 1
ATOM 1559 C CA . TRP A 1 194 ? 3.758 3.916 12.648 1.00 83.38 194 TRP A CA 1
ATOM 1560 C C . TRP A 1 194 ? 4.386 2.527 12.545 1.00 83.38 194 TRP A C 1
ATOM 1562 O O . TRP A 1 194 ? 5.522 2.313 12.970 1.00 83.38 194 TRP A O 1
ATOM 1572 N N . GLY A 1 195 ? 3.682 1.590 11.929 1.00 87.69 195 GLY A N 1
ATOM 1573 C CA . GLY A 1 195 ? 4.226 0.288 11.572 1.00 87.69 195 GLY A CA 1
ATOM 1574 C C . GLY A 1 195 ? 3.629 -0.239 10.278 1.00 87.69 195 GLY A C 1
ATOM 1575 O O . GLY A 1 195 ? 2.828 0.427 9.620 1.00 87.69 195 GLY A O 1
ATOM 1576 N N . ARG A 1 196 ? 4.093 -1.415 9.876 1.00 93.31 196 ARG A N 1
ATOM 1577 C CA . ARG A 1 196 ? 3.597 -2.120 8.705 1.00 93.31 196 ARG A CA 1
ATOM 1578 C C . ARG A 1 196 ? 3.865 -3.610 8.802 1.00 93.31 196 ARG A C 1
ATOM 1580 O O . ARG A 1 196 ? 4.864 -4.016 9.390 1.00 93.31 196 ARG A O 1
ATOM 1587 N N . VAL A 1 197 ? 3.019 -4.383 8.144 1.00 96.31 197 VAL A N 1
ATOM 1588 C CA . VAL A 1 197 ? 3.303 -5.768 7.760 1.00 96.31 197 VAL A CA 1
ATOM 1589 C C . VAL A 1 197 ? 3.684 -5.732 6.290 1.00 96.31 197 VAL A C 1
ATOM 1591 O O . VAL A 1 197 ? 3.006 -5.053 5.521 1.00 96.31 197 VAL A O 1
ATOM 1594 N N . MET A 1 198 ? 4.792 -6.360 5.904 1.00 96.69 198 MET A N 1
ATOM 1595 C CA . MET A 1 198 ? 5.371 -6.178 4.571 1.00 96.69 198 MET A CA 1
ATOM 1596 C C . MET A 1 198 ? 6.034 -7.436 4.012 1.00 96.69 198 MET A C 1
ATOM 1598 O O . MET A 1 198 ? 6.529 -8.260 4.776 1.00 96.69 198 MET A O 1
ATOM 1602 N N . VAL A 1 199 ? 6.117 -7.518 2.684 1.00 97.38 199 VAL A N 1
ATOM 1603 C CA . VAL A 1 199 ? 6.934 -8.483 1.930 1.00 97.38 199 VAL A CA 1
ATOM 1604 C C . VAL A 1 199 ? 7.906 -7.696 1.050 1.00 97.38 199 VAL A C 1
ATOM 1606 O O . VAL A 1 199 ? 7.490 -6.762 0.360 1.00 97.38 199 VAL A O 1
ATOM 1609 N N . ASP A 1 200 ? 9.192 -8.044 1.103 1.00 95.62 200 ASP A N 1
ATOM 1610 C CA . ASP A 1 200 ? 10.243 -7.407 0.300 1.00 95.62 200 ASP A CA 1
ATOM 1611 C C . ASP A 1 200 ? 10.462 -8.149 -1.020 1.00 95.62 200 ASP A C 1
ATOM 1613 O O . ASP A 1 200 ? 10.359 -9.371 -1.091 1.00 95.62 200 ASP A O 1
ATOM 1617 N N . PHE A 1 201 ? 10.837 -7.398 -2.049 1.00 93.81 201 PHE A N 1
ATOM 1618 C CA . PHE A 1 201 ? 11.137 -7.908 -3.375 1.00 93.81 201 PHE A CA 1
ATOM 1619 C C . PHE A 1 201 ? 12.373 -7.231 -3.954 1.00 93.81 201 PHE A C 1
ATOM 1621 O O . PHE A 1 201 ? 12.580 -6.025 -3.790 1.00 93.81 201 PHE A O 1
ATOM 1628 N N . ASP A 1 202 ? 13.106 -7.993 -4.755 1.00 89.06 202 ASP A N 1
ATOM 1629 C CA . ASP A 1 202 ? 14.128 -7.483 -5.660 1.00 89.06 202 ASP A CA 1
ATOM 1630 C C . ASP A 1 202 ? 13.648 -7.654 -7.103 1.00 89.06 202 ASP A C 1
ATOM 1632 O O . ASP A 1 202 ? 13.035 -8.664 -7.452 1.00 89.06 202 ASP A O 1
ATOM 1636 N N . GLY A 1 203 ? 13.908 -6.667 -7.962 1.00 86.06 203 GLY A N 1
ATOM 1637 C CA . GLY A 1 203 ? 13.495 -6.754 -9.359 1.00 86.06 203 GLY A CA 1
ATOM 1638 C C . GLY A 1 203 ? 13.651 -5.46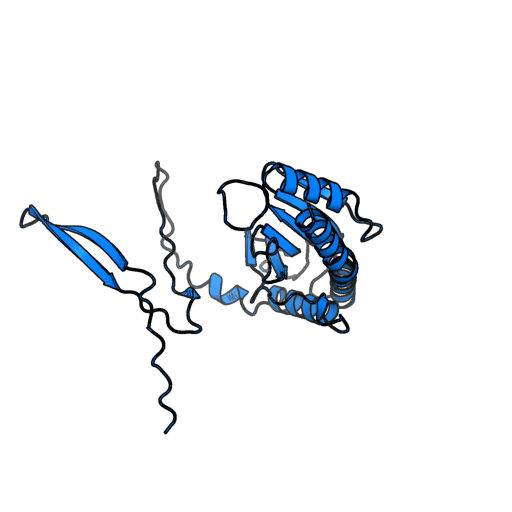2 -10.147 1.00 86.06 203 GLY A C 1
ATOM 1639 O O . GLY A 1 203 ? 14.390 -4.552 -9.778 1.00 86.06 203 GLY A O 1
ATOM 1640 N N . SER A 1 204 ? 12.967 -5.384 -11.284 1.00 85.31 204 SER A N 1
ATOM 1641 C CA . SER A 1 204 ? 13.102 -4.283 -12.238 1.00 85.31 204 SER A CA 1
ATOM 1642 C C . SER A 1 204 ? 11.740 -3.828 -12.725 1.00 85.31 204 SER A C 1
ATOM 1644 O O . SER A 1 204 ? 10.899 -4.652 -13.063 1.00 85.31 204 SER A O 1
ATOM 1646 N N . ILE A 1 205 ? 11.535 -2.514 -12.860 1.00 86.19 205 ILE A N 1
ATOM 1647 C CA . ILE A 1 205 ? 10.262 -1.989 -13.378 1.00 86.19 205 ILE A CA 1
ATOM 1648 C C . ILE A 1 205 ? 10.060 -2.258 -14.879 1.00 86.19 205 ILE A C 1
ATOM 1650 O O . ILE A 1 205 ? 9.002 -1.960 -15.426 1.00 86.19 205 ILE A O 1
ATOM 1654 N N . LEU A 1 206 ? 11.084 -2.794 -15.548 1.00 84.25 206 LEU A N 1
ATOM 1655 C CA . LEU A 1 206 ? 11.021 -3.255 -16.936 1.00 84.25 206 LEU A CA 1
ATOM 1656 C C . LEU A 1 206 ? 10.622 -4.734 -17.049 1.00 84.25 206 LEU A C 1
ATOM 1658 O O . LEU A 1 206 ? 10.454 -5.223 -18.162 1.00 84.25 206 LEU A O 1
ATOM 1662 N N . ASP A 1 207 ? 10.524 -5.440 -15.922 1.00 87.56 207 ASP A N 1
ATOM 1663 C CA . ASP A 1 207 ? 10.163 -6.849 -15.867 1.00 87.56 207 ASP A CA 1
ATOM 1664 C C . ASP A 1 207 ? 8.670 -7.014 -15.548 1.00 87.56 207 ASP A C 1
ATOM 1666 O O . ASP A 1 207 ? 8.147 -6.526 -14.540 1.00 87.56 207 ASP A O 1
ATOM 1670 N N . ASP A 1 208 ? 7.978 -7.715 -16.438 1.00 90.44 208 ASP A N 1
ATOM 1671 C CA . ASP A 1 208 ? 6.553 -7.983 -16.328 1.00 90.44 208 ASP A CA 1
ATOM 1672 C C . ASP A 1 208 ? 6.230 -9.018 -15.255 1.00 90.44 208 ASP A C 1
ATOM 1674 O O . ASP A 1 208 ? 5.163 -8.930 -14.645 1.00 90.44 208 ASP A O 1
ATOM 1678 N N . ASP A 1 209 ? 7.129 -9.965 -14.995 1.00 93.81 209 ASP A N 1
ATOM 1679 C CA . ASP A 1 209 ? 6.926 -10.954 -13.940 1.00 93.81 209 ASP A CA 1
ATOM 1680 C C . ASP A 1 209 ? 7.127 -10.317 -12.562 1.00 93.81 209 ASP A C 1
ATOM 1682 O O . ASP A 1 209 ? 6.346 -10.579 -11.652 1.00 93.81 209 ASP A O 1
ATOM 1686 N N . PHE A 1 210 ? 8.044 -9.352 -12.438 1.00 93.50 210 PHE A N 1
ATOM 1687 C CA . PHE A 1 210 ? 8.156 -8.524 -11.234 1.00 93.50 210 PHE A CA 1
ATOM 1688 C C . PHE A 1 210 ? 6.867 -7.739 -10.943 1.00 93.50 210 PHE A C 1
ATOM 1690 O O . PHE A 1 210 ? 6.408 -7.691 -9.800 1.00 93.50 210 PHE A O 1
ATOM 1697 N N . ALA A 1 211 ? 6.237 -7.158 -11.972 1.00 94.75 211 ALA A N 1
ATOM 1698 C CA . ALA A 1 211 ? 4.951 -6.478 -11.811 1.00 94.75 211 ALA A CA 1
ATOM 1699 C C . ALA A 1 211 ? 3.845 -7.428 -11.324 1.00 94.75 211 ALA A C 1
ATOM 1701 O O . ALA A 1 211 ? 3.013 -7.019 -10.512 1.00 94.75 211 ALA A O 1
ATOM 1702 N N . LYS A 1 212 ? 3.829 -8.676 -11.815 1.00 96.81 212 LYS A N 1
ATOM 1703 C CA . LYS A 1 212 ? 2.870 -9.702 -11.380 1.00 96.81 212 LYS A CA 1
ATOM 1704 C C . LYS A 1 212 ? 3.111 -10.109 -9.932 1.00 96.81 212 LYS A C 1
ATOM 1706 O O . LYS A 1 212 ? 2.158 -10.074 -9.170 1.00 96.81 212 LYS A O 1
ATOM 1711 N N . SER A 1 213 ? 4.356 -10.370 -9.528 1.00 96.69 213 SER A N 1
ATOM 1712 C CA . SER A 1 213 ? 4.673 -10.732 -8.139 1.00 96.69 213 SER A CA 1
ATOM 1713 C C . SER A 1 213 ? 4.216 -9.659 -7.148 1.00 96.69 213 SER A C 1
ATOM 1715 O O . SER A 1 213 ? 3.528 -9.965 -6.179 1.00 96.69 213 SER A O 1
ATOM 1717 N N . LEU A 1 214 ? 4.502 -8.380 -7.428 1.00 97.25 214 LEU A N 1
ATOM 1718 C CA . LEU A 1 214 ? 4.009 -7.279 -6.592 1.00 97.25 214 LEU A CA 1
ATOM 1719 C C . LEU A 1 214 ? 2.476 -7.205 -6.576 1.00 97.25 214 LEU A C 1
ATOM 1721 O O . LEU A 1 214 ? 1.881 -6.891 -5.546 1.00 97.25 214 LEU A O 1
ATOM 1725 N N . ALA A 1 215 ? 1.832 -7.454 -7.717 1.00 98.00 215 ALA A N 1
ATOM 1726 C CA . ALA A 1 215 ? 0.382 -7.390 -7.838 1.00 98.00 215 ALA A CA 1
ATOM 1727 C C . ALA A 1 215 ? -0.321 -8.538 -7.105 1.00 98.00 215 ALA A C 1
ATOM 1729 O O . ALA A 1 215 ? -1.332 -8.295 -6.453 1.00 98.00 215 ALA A O 1
ATOM 1730 N N . ASP A 1 216 ? 0.209 -9.756 -7.186 1.00 97.88 216 ASP A N 1
ATOM 1731 C CA . ASP A 1 216 ? -0.358 -10.932 -6.531 1.00 97.88 216 ASP A CA 1
ATOM 1732 C C . ASP A 1 216 ? -0.215 -10.829 -5.009 1.00 97.88 216 ASP A C 1
ATOM 1734 O O . ASP A 1 216 ? -1.186 -11.057 -4.288 1.00 97.88 216 ASP A O 1
ATOM 1738 N N . THR A 1 217 ? 0.927 -10.354 -4.503 1.00 98.12 217 THR A N 1
ATOM 1739 C CA . THR A 1 217 ? 1.079 -10.079 -3.067 1.00 98.12 217 THR A CA 1
ATOM 1740 C C . THR A 1 217 ? 0.188 -8.925 -2.611 1.00 98.12 217 THR A C 1
ATOM 1742 O O . THR A 1 217 ? -0.443 -9.023 -1.563 1.00 98.12 217 THR A O 1
ATOM 1745 N N . LEU A 1 218 ? 0.055 -7.849 -3.397 1.00 98.19 218 LEU A N 1
ATOM 1746 C CA . LEU A 1 218 ? -0.875 -6.763 -3.068 1.00 98.19 218 LEU A CA 1
ATOM 1747 C C . LEU A 1 218 ? -2.328 -7.251 -3.049 1.00 98.19 218 LEU A C 1
ATOM 1749 O O . LEU A 1 218 ? -3.087 -6.852 -2.168 1.00 98.19 218 LEU A O 1
ATOM 1753 N N . ARG A 1 219 ? -2.710 -8.122 -3.990 1.00 97.88 219 ARG A N 1
ATOM 1754 C CA . ARG A 1 219 ? -4.032 -8.752 -4.009 1.00 97.88 219 ARG A CA 1
ATOM 1755 C C . ARG A 1 219 ? -4.255 -9.567 -2.739 1.00 97.88 219 ARG A C 1
ATOM 1757 O O . ARG A 1 219 ? -5.250 -9.340 -2.067 1.00 97.88 219 ARG A O 1
ATOM 1764 N N . CYS A 1 220 ? -3.302 -10.421 -2.376 1.00 97.00 220 CYS A N 1
ATOM 1765 C CA . CYS A 1 220 ? -3.363 -11.245 -1.172 1.00 97.00 220 CYS A CA 1
ATOM 1766 C C . CYS A 1 220 ? -3.537 -10.397 0.103 1.00 97.00 220 CYS A C 1
ATOM 1768 O O . CYS A 1 220 ? -4.403 -10.671 0.933 1.00 97.00 220 CYS A O 1
ATOM 1770 N N . PHE A 1 221 ? -2.800 -9.288 0.207 1.00 97.31 221 PHE A N 1
ATOM 1771 C CA . PHE A 1 221 ? -2.952 -8.323 1.297 1.00 97.31 221 PHE A CA 1
ATOM 1772 C C . PHE A 1 221 ? -4.361 -7.718 1.357 1.00 97.31 221 PHE A C 1
ATOM 1774 O O . PHE A 1 221 ? -4.904 -7.535 2.447 1.00 97.31 221 PHE A O 1
ATOM 1781 N N . ILE A 1 222 ? -4.966 -7.403 0.212 1.00 96.75 222 ILE A N 1
ATOM 1782 C CA . ILE A 1 222 ? -6.333 -6.875 0.158 1.00 96.75 222 ILE A CA 1
ATOM 1783 C C . ILE A 1 222 ? -7.349 -7.960 0.541 1.00 96.75 222 ILE A C 1
ATOM 1785 O O . ILE A 1 222 ? -8.168 -7.727 1.426 1.00 96.75 222 ILE A O 1
ATOM 1789 N N . GLU A 1 223 ? -7.258 -9.143 -0.069 1.00 96.81 223 GLU A N 1
ATOM 1790 C CA . GLU A 1 223 ? -8.191 -10.264 0.123 1.00 96.81 223 GLU A CA 1
ATOM 1791 C C . GLU A 1 223 ? -8.240 -10.768 1.559 1.00 96.81 223 GLU A C 1
ATOM 1793 O O . GLU A 1 223 ? -9.323 -11.050 2.064 1.00 96.81 223 GLU A O 1
ATOM 1798 N N . VAL A 1 224 ? -7.087 -10.865 2.221 1.00 96.62 224 VAL A N 1
ATOM 1799 C CA . VAL A 1 224 ? -7.013 -11.399 3.584 1.00 96.62 224 VAL A CA 1
ATOM 1800 C C . VAL A 1 224 ? -7.216 -10.298 4.616 1.00 96.62 224 VAL A C 1
ATOM 1802 O O . VAL A 1 224 ? -8.012 -10.454 5.540 1.00 96.62 224 VAL A O 1
ATOM 1805 N N . ALA A 1 225 ? -6.519 -9.167 4.478 1.00 94.56 225 ALA A N 1
ATOM 1806 C CA . ALA A 1 225 ? -6.525 -8.173 5.542 1.00 94.56 225 ALA A CA 1
ATOM 1807 C C . ALA A 1 225 ? -7.768 -7.284 5.535 1.00 94.56 225 ALA A C 1
ATOM 1809 O O . ALA A 1 225 ? -8.187 -6.882 6.614 1.00 94.56 225 ALA A O 1
ATOM 1810 N N . THR A 1 226 ? -8.375 -6.967 4.380 1.00 93.94 226 THR A N 1
ATOM 1811 C CA . THR A 1 226 ? -9.559 -6.084 4.379 1.00 93.94 226 THR A CA 1
ATOM 1812 C C . THR A 1 226 ? -10.710 -6.686 5.196 1.00 93.94 226 THR A C 1
ATOM 1814 O O . THR A 1 226 ? -11.142 -6.010 6.129 1.00 93.94 226 THR A O 1
ATOM 1817 N N . PRO A 1 227 ? -11.165 -7.933 4.947 1.00 94.00 227 PRO A N 1
ATOM 1818 C CA . PRO A 1 227 ? -12.232 -8.541 5.747 1.00 94.00 227 PRO A CA 1
ATOM 1819 C C . PRO A 1 227 ? -11.849 -8.681 7.218 1.00 94.00 227 PRO A C 1
ATOM 1821 O O . PRO A 1 227 ? -12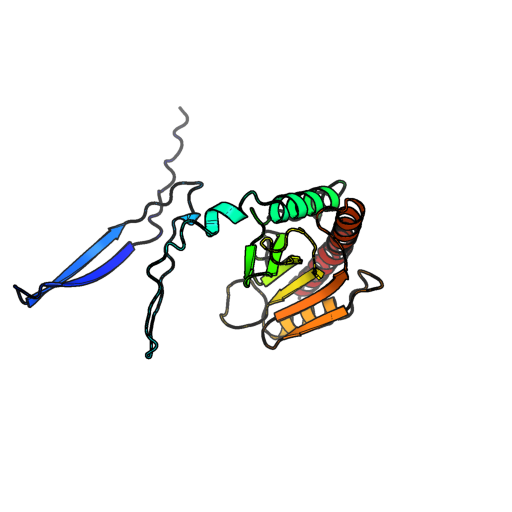.603 -8.277 8.090 1.00 94.00 227 PRO A O 1
ATOM 1824 N N . ALA A 1 228 ? -10.634 -9.161 7.496 1.00 93.94 228 ALA A N 1
ATOM 1825 C CA . ALA A 1 228 ? -10.191 -9.414 8.862 1.00 93.94 228 ALA A CA 1
ATOM 1826 C C . ALA A 1 228 ? -10.100 -8.121 9.700 1.00 93.94 228 ALA A C 1
ATOM 1828 O O . ALA A 1 228 ? -10.385 -8.123 10.895 1.00 93.94 228 ALA A O 1
ATOM 1829 N N . ILE A 1 229 ? -9.723 -6.999 9.076 1.00 90.38 229 ILE A N 1
ATOM 1830 C CA . ILE A 1 229 ? -9.735 -5.679 9.718 1.00 90.38 229 ILE A CA 1
ATOM 1831 C C . ILE A 1 229 ? -11.170 -5.193 9.937 1.00 90.38 229 ILE A C 1
ATOM 1833 O O . ILE A 1 229 ? -11.430 -4.603 10.980 1.00 90.38 229 ILE A O 1
ATOM 1837 N N . ILE A 1 230 ? -12.082 -5.408 8.984 1.00 89.19 230 ILE A N 1
ATOM 1838 C CA . ILE A 1 230 ? -13.500 -5.048 9.144 1.00 89.19 230 ILE A CA 1
ATOM 1839 C C . ILE A 1 230 ? -14.097 -5.812 10.331 1.00 89.19 230 ILE A C 1
ATOM 1841 O O . ILE A 1 230 ? -14.591 -5.173 11.254 1.00 89.19 230 ILE A O 1
ATOM 1845 N N . ASP A 1 231 ? -13.927 -7.136 10.377 1.00 90.38 231 ASP A N 1
ATOM 1846 C CA . ASP A 1 231 ? -14.409 -7.978 11.479 1.00 90.38 231 ASP A CA 1
ATOM 1847 C C . ASP A 1 231 ? -13.830 -7.518 12.829 1.00 90.38 231 ASP A C 1
ATOM 1849 O O . ASP A 1 231 ? -14.559 -7.340 13.804 1.00 90.38 231 ASP A O 1
ATOM 1853 N N . PHE A 1 232 ? -12.523 -7.227 12.877 1.00 87.25 232 PHE A N 1
ATOM 1854 C CA . PHE A 1 232 ? -11.860 -6.700 14.075 1.00 87.25 232 PHE A CA 1
ATOM 1855 C C . PHE A 1 232 ? -12.466 -5.375 14.570 1.00 87.25 232 PHE A C 1
ATOM 1857 O O . PHE A 1 232 ? -12.466 -5.099 15.773 1.00 87.25 232 PHE A O 1
ATOM 1864 N N . LEU A 1 233 ? -12.929 -4.517 13.660 1.00 81.75 233 LEU A N 1
ATOM 1865 C CA . LEU A 1 233 ? -13.549 -3.239 14.008 1.00 81.75 233 LEU A CA 1
ATOM 1866 C C . LEU A 1 233 ? -15.010 -3.427 14.428 1.00 81.75 233 LEU A C 1
ATOM 1868 O O . LEU A 1 233 ? -15.443 -2.797 15.394 1.00 81.75 233 LEU A O 1
ATOM 1872 N N . ASP A 1 234 ? -15.745 -4.304 13.748 1.00 83.19 234 ASP A N 1
ATOM 1873 C CA . ASP A 1 234 ? -17.157 -4.580 14.015 1.00 83.19 234 ASP A CA 1
ATOM 1874 C C . ASP A 1 234 ? -17.359 -5.272 15.366 1.00 83.19 234 ASP A C 1
ATOM 1876 O O . ASP A 1 234 ? -18.143 -4.781 16.180 1.00 83.19 234 ASP A O 1
ATOM 1880 N N . GLU A 1 235 ? -16.570 -6.306 15.685 1.00 81.19 235 GLU A N 1
ATOM 1881 C CA . GLU A 1 235 ? -16.599 -6.990 16.992 1.00 81.19 235 GLU A CA 1
ATOM 1882 C C . GLU A 1 235 ? -16.394 -6.026 18.172 1.00 81.19 235 GLU A C 1
ATOM 1884 O O . GLU A 1 235 ? -16.830 -6.282 19.296 1.00 81.19 235 GLU A O 1
ATOM 1889 N N . ARG A 1 236 ? -15.720 -4.899 17.932 1.00 68.88 236 ARG A N 1
ATOM 1890 C CA . ARG A 1 236 ? -15.448 -3.884 18.951 1.00 68.88 236 ARG A CA 1
ATOM 1891 C C . ARG A 1 236 ? -16.513 -2.801 19.038 1.00 68.88 236 ARG A C 1
ATOM 1893 O O . ARG A 1 236 ? -16.654 -2.215 20.107 1.00 68.88 236 ARG A O 1
ATOM 1900 N N . ASN A 1 237 ? -17.245 -2.535 17.958 1.00 61.47 237 ASN A N 1
ATOM 1901 C CA . ASN A 1 237 ? -18.365 -1.591 17.951 1.00 61.47 237 ASN A CA 1
ATOM 1902 C C . ASN A 1 237 ? -19.633 -2.176 18.603 1.00 61.47 237 ASN A C 1
ATOM 1904 O O . ASN A 1 237 ? -20.549 -1.424 18.935 1.00 61.47 237 ASN A O 1
ATOM 1908 N N . GLU A 1 238 ? -19.693 -3.497 18.793 1.00 52.66 238 GLU A N 1
ATOM 1909 C CA . GLU A 1 238 ? -20.796 -4.200 19.466 1.00 52.66 238 GLU A CA 1
ATOM 1910 C C . GLU A 1 238 ? -20.700 -4.217 21.012 1.00 52.66 238 GLU A C 1
ATOM 1912 O O . GLU A 1 238 ? -21.588 -4.768 21.671 1.00 52.66 238 GLU A O 1
ATOM 1917 N N . VAL A 1 239 ? -19.665 -3.599 21.605 1.00 43.06 239 VAL A N 1
ATOM 1918 C CA . VAL A 1 239 ? -19.411 -3.526 23.066 1.00 43.06 239 VAL A CA 1
ATOM 1919 C C . VAL A 1 239 ? -19.675 -2.126 23.616 1.00 43.06 239 VAL A C 1
ATOM 1921 O O . VAL A 1 239 ? -20.307 -2.035 24.696 1.00 43.06 239 VAL A O 1
#

Secondary structure (DSSP, 8-state):
---PPPP-----EEEEEEEE-TTT--EEEEEEEEPPPTT-GGG--------PPP--------HHHHHHHGGGSHHHHHHHHHHHHHHTT--GGGS-SEE-SS-EESSSSEEEEEEE-SSTT-BTTTEEEEEEEEEPPGGGS--EEEEEEEEEEEE--S-TTSSS--HHHHHHHHHHHHH----TT-EEEE-SSEEEEEEEEEEETT-HHHHHHHHHHHHHHHHHHHHHHHHHHHHHHT-

Radius of gyration: 22.34 Å; chains: 1; bounding box: 63×72×41 Å

Foldseek 3Di:
DDPDDPDPQDQPDKDWDWDADPVVRDIDIDIDTDGDDVPPPVVDDDPDPDPDDDDDDDDPDDPPPVVVAQLPDLQFVLVVLLLVLLQPPDDPVLHFPDWDSTFDDPDDQKTKIWGWHPAFPTDPAAWIWMKMWGFDDVVVPFRFTAKIKIKTKGWADDDPDPGDDDNVRSVVVLVVQQPQCQDPQWHKDDDPTMIIIMHMDGTGSVDPVVSNVSSNSNNSCSVRVRVVVVCSVVVVVVD